Protein 5MLZ (pdb70)

GO terms:
  GO:0004582 dolichyl-phosphate beta-D-mannosyltransferase activity (F, IDA)
  GO:0180047 dolichol phosphate mannose biosynthetic process (P, IDA)
  GO:0046872 metal ion binding (F, IDA)
  GO:0005886 plasma membrane (C, IC)
  GO:0000287 magnesium ion binding (F, IDA)
  GO:0030145 manganese ion binding (F, IDA)

Solvent-accessible surface area: 18334 Å² total; per-residue (Å²): 140,16,101,79,59,1,0,0,0,0,18,6,80,50,10,121,95,1,0,99,53,0,0,54,73,0,39,100,25,0,126,73,65,66,19,17,0,0,1,1,0,10,59,6,108,22,89,0,74,79,41,0,82,96,23,50,107,141,15,61,20,86,28,13,139,10,86,190,71,118,32,49,1,18,2,2,47,63,0,16,154,33,14,74,3,38,2,6,0,5,0,42,2,8,12,33,4,20,0,75,20,0,46,120,0,9,94,15,0,103,102,46,4,34,0,0,0,1,0,29,26,44,195,56,18,121,32,78,133,43,86,147,171,81,85,100,113,19,92,23,24,5,104,62,0,63,70,19,0,21,103,0,96,86,24,79,0,0,18,6,28,0,0,0,0,56,72,96,1,7,82,83,28,145,10,38,67,83,13,34,39,6,0,0,1,0,0,5,32,12,127,58,116,107,34,44,33,20,53,11,47,20,14,122,49,53,98,63,144,62,74,64,142,78,137,34,92,134,29,9,90,124,2,6,116,53,0,27,126,145,54,24,6,35,69,33,56,81,52,6,44,90,4,4,112,37,2,81,126,40,42,99,38,69,44,161,68,31,56,84,120,69,60,79,135,135,98,0,58,113,57,0,65,60,57,10,20,67,28,23,12,100,112,2,4,71,98,3,0,99,92,18,100,161,74,63,108,138,41,14,39,101,81,8,35,92,0,20,107,32,0,61,85,38,42,130,93,28,53,115,93,32,51,170,129,66,66,100,122,104,95,0,65,107,48,0,64,85,82,7,45,36,43,32,16,55,38,2,17,37,70,5,2,43,96

Sequence (355 aa):
FQSMKVSVIIPTYNERENLEELFSRIDNALQGLNYEIVVVDDDSPDRTWEKAQELSSKYPVKVIRRTKEKGLSSAVIRGFKEASGDVFVVMDADLQHPPEVIPKLIEAIKNGSDIAIGSRYVKGGKVENWPFYRKLISKGAIMVGRIALPKIRDIKDPVSGFFALRKEVVEGVELNPIGFKILMEILIKGKYSKVVEVPFTFGIRARGESKLKGKTIFEYLRHIYRLMKWEGEIDRIVKFSIVGLSGILVNEGFLWLFVNLGIPKEIAVIPAVELSILNNFFWNDIWTFKDIRRGSIFSRLLKFHIAALSGAVVNFIVYWILLFLGIHYLIANLVGIVLSFFGVRYVINRHVTWAT

Nearest PDB structures (foldseek):
  5mm0-assembly1_A  TM=1.001E+00  e=5.148E-64  Pyrococcus furiosus DSM 3638
  5mm1-assembly1_A  TM=9.897E-01  e=4.450E-58  Pyrococcus furiosus DSM 3638
  5ekp-assembly1_A  TM=5.495E-01  e=1.893E-12  Synechocystis sp. PCC 6803 substr. Kazusa
  3bcv-assembly1_B  TM=7.004E-01  e=2.365E-08  Bacteroides fragilis NCTC 9343
  6p61-assembly2_B  TM=6.249E-01  e=1.731E-06  Leptospira borgpetersenii serovar Hardjo-bovis str. JB197

InterPro domains:
  IPR001173 Glycosyltransferase 2-like [PF00535] (4-168)
  IPR007267 GtrA/DPMS, transmembrane domain [PF04138] (236-350)
  IPR029044 Nucleotide-diphospho-sugar transferases [G3DSA:3.90.550.10] (1-241)
  IPR029044 Nucleotide-diphospho-sugar transferases [SSF53448] (1-227)
  IPR039528 DPM1-like [PTHR43398] (2-225)
  IPR039528 DPM1-like [cd06442] (5-224)

Radius of gyration: 25.69 Å; Cα contacts (8 Å, |Δi|>4): 573; chains: 1; bounding box: 75×65×37 Å

Structure (mmCIF, N/CA/C/O backbone):
data_5MLZ
#
_entry.id   5MLZ
#
_cell.length_a   90.870
_cell.length_b   146.210
_cell.length_c   95.350
_cell.angle_alpha   90.00
_cell.angle_beta   90.00
_cell.angle_gamma   90.00
#
_symmetry.space_group_name_H-M   'C 2 2 21'
#
loop_
_entity.id
_entity.type
_entity.pdbx_description
1 polymer 'Dolichol monophosphate mannose synthase'
2 non-polymer "GUANOSINE-5'-DIPHOSPHATE"
3 non-polymer 'MAGNESIUM ION'
4 non-polymer 'CHLORIDE ION'
5 non-polymer 'LAURYL DIMETHYLAMINE-N-OXIDE'
6 water water
#
loop_
_atom_site.group_PDB
_atom_site.id
_atom_site.type_symbol
_atom_site.label_atom_id
_atom_site.label_alt_id
_atom_site.label_comp_id
_atom_site.label_asym_id
_atom_site.label_entity_id
_atom_site.label_seq_id
_atom_site.pdbx_PDB_ins_code
_atom_site.Cartn_x
_atom_site.Cartn_y
_atom_site.Cartn_z
_atom_site.occupancy
_atom_site.B_iso_or_equiv
_atom_site.auth_seq_id
_atom_site.auth_comp_id
_atom_site.auth_asym_id
_atom_site.auth_atom_id
_atom_site.pdbx_PDB_model_num
ATOM 1 N N . PHE A 1 20 ? 11.037 49.526 9.568 1.00 88.52 -2 PHE A N 1
ATOM 2 C CA . PHE A 1 20 ? 11.942 49.539 8.423 1.00 85.86 -2 PHE A CA 1
ATOM 3 C C . PHE A 1 20 ? 11.299 49.001 7.153 1.00 82.29 -2 PHE A C 1
ATOM 4 O O . PHE A 1 20 ? 11.659 49.418 6.050 1.00 81.41 -2 PHE A O 1
ATOM 12 N N . GLN A 1 21 ? 10.347 48.084 7.292 1.00 73.35 -1 GLN A N 1
ATOM 13 C CA . GLN A 1 21 ? 9.704 47.529 6.107 1.00 75.57 -1 GLN A CA 1
ATOM 14 C C . GLN A 1 21 ? 8.724 48.528 5.496 1.00 81.05 -1 GLN A C 1
ATOM 15 O O . GLN A 1 21 ? 7.590 48.193 5.141 1.00 68.33 -1 GLN A O 1
ATOM 21 N N . SER A 1 22 ? 9.194 49.770 5.419 1.00 83.59 0 SER A N 1
ATOM 22 C CA . SER A 1 22 ? 8.739 50.761 4.463 1.00 74.77 0 SER A CA 1
ATOM 23 C C . SER A 1 22 ? 9.120 50.267 3.076 1.00 77.61 0 SER A C 1
ATOM 24 O O . SER A 1 22 ? 8.522 50.656 2.071 1.00 67.22 0 SER A O 1
ATOM 27 N N . MET A 1 23 ? 10.146 49.421 3.041 1.00 74.55 1 MET A N 1
ATOM 28 C CA . MET A 1 23 ? 10.431 48.604 1.875 1.00 70.98 1 MET A CA 1
ATOM 29 C C . MET A 1 23 ? 9.284 47.621 1.698 1.00 60.85 1 MET A C 1
ATOM 30 O O . MET A 1 23 ? 8.713 47.137 2.675 1.00 60.42 1 MET A O 1
ATOM 35 N N . LYS A 1 24 ? 8.947 47.327 0.451 1.00 52.71 2 LYS A N 1
ATOM 36 C CA . LYS A 1 24 ? 7.748 46.557 0.164 1.00 52.92 2 LYS A CA 1
ATOM 37 C C . LYS A 1 24 ? 8.023 45.055 0.135 1.00 53.78 2 LYS A C 1
ATOM 38 O O . LYS A 1 24 ? 9.040 44.606 -0.396 1.00 51.71 2 LYS A O 1
ATOM 44 N N . VAL A 1 25 ? 7.112 44.291 0.726 1.00 47.99 3 VAL A N 1
ATOM 45 C CA . VAL A 1 25 ? 7.190 42.834 0.714 1.00 41.05 3 VAL A CA 1
ATOM 46 C C . VAL A 1 25 ? 6.073 42.250 -0.139 1.00 50.38 3 VAL A C 1
ATOM 47 O O . VAL A 1 25 ? 4.900 42.559 0.068 1.00 50.92 3 VAL A O 1
ATOM 51 N N . SER A 1 26 ? 6.434 41.411 -1.102 1.00 43.97 4 SER A N 1
ATOM 52 C CA . SER A 1 26 ? 5.432 40.742 -1.923 1.00 46.32 4 SER A CA 1
ATOM 53 C C . SER A 1 26 ? 5.318 39.273 -1.544 1.00 50.70 4 SER A C 1
ATOM 54 O O . SER A 1 26 ? 6.278 38.514 -1.678 1.00 45.22 4 SER A O 1
ATOM 57 N N . VAL A 1 27 ? 4.144 38.876 -1.064 1.00 43.89 5 VAL A N 1
ATOM 58 C CA . VAL A 1 27 ? 3.904 37.479 -0.729 1.00 47.06 5 VAL A CA 1
ATOM 59 C C . VAL A 1 27 ? 3.266 36.774 -1.915 1.00 53.14 5 VAL A C 1
ATOM 60 O O . VAL A 1 27 ? 2.091 36.978 -2.220 1.00 52.13 5 VAL A O 1
ATOM 64 N N . ILE A 1 28 ? 4.059 35.948 -2.585 1.00 43.85 6 ILE A N 1
ATOM 65 C CA . ILE A 1 28 ? 3.637 35.297 -3.815 1.00 45.82 6 ILE A CA 1
ATOM 66 C C . ILE A 1 28 ? 3.064 33.913 -3.538 1.00 55.90 6 ILE A C 1
ATOM 67 O O . ILE A 1 28 ? 3.749 33.034 -3.011 1.00 48.61 6 ILE A O 1
ATOM 72 N N . ILE A 1 29 ? 1.797 33.733 -3.893 1.00 48.86 7 ILE A N 1
ATOM 73 C CA . ILE A 1 29 ? 1.082 32.503 -3.586 1.00 58.24 7 ILE A CA 1
ATOM 74 C C . ILE A 1 29 ? 0.479 31.867 -4.833 1.00 59.39 7 ILE A C 1
ATOM 75 O O . ILE A 1 29 ? -0.444 32.418 -5.433 1.00 63.13 7 ILE A O 1
ATOM 80 N N . PRO A 1 30 ? 1.002 30.698 -5.226 1.00 60.59 8 PRO A N 1
ATOM 81 C CA . PRO A 1 30 ? 0.459 29.940 -6.355 1.00 59.40 8 PRO A CA 1
ATOM 82 C C . PRO A 1 30 ? -0.725 29.087 -5.920 1.00 66.61 8 PRO A C 1
ATOM 83 O O . PRO A 1 30 ? -0.648 28.387 -4.910 1.00 66.61 8 PRO A O 1
ATOM 87 N N . THR A 1 31 ? -1.818 29.157 -6.673 1.00 69.50 9 THR A N 1
ATOM 88 C CA . THR A 1 31 ? -3.046 28.489 -6.272 1.00 69.77 9 THR A CA 1
ATOM 89 C C . THR A 1 31 ? -3.670 27.659 -7.384 1.00 71.54 9 THR A C 1
ATOM 90 O O . THR A 1 31 ? -3.803 28.111 -8.521 1.00 74.31 9 THR A O 1
ATOM 94 N N . TYR A 1 32 ? -4.028 26.429 -7.044 1.00 75.99 10 TYR A N 1
ATOM 95 C CA . TYR A 1 32 ? -4.939 25.643 -7.859 1.00 84.07 10 TYR A CA 1
ATOM 96 C C . TYR A 1 32 ? -5.925 25.001 -6.919 1.00 81.89 10 TYR A C 1
ATOM 97 O O . TYR A 1 32 ? -5.549 24.235 -6.038 1.00 79.98 10 TYR A O 1
ATOM 106 N N . ASN A 1 33 ? -7.191 25.327 -7.122 1.00 88.68 11 ASN A N 1
ATOM 107 C CA . ASN A 1 33 ? -8.256 24.919 -6.226 1.00 89.66 11 ASN A CA 1
ATOM 108 C C . ASN A 1 33 ? -7.915 25.162 -4.754 1.00 85.58 11 ASN A C 1
ATOM 109 O O . ASN A 1 33 ? -7.990 24.256 -3.927 1.00 85.48 11 ASN A O 1
ATOM 114 N N . GLU A 1 34 ? -7.542 26.398 -4.438 1.00 85.16 12 GLU A N 1
ATOM 115 C CA . GLU A 1 34 ? -7.315 26.795 -3.052 1.00 85.29 12 GLU A CA 1
ATOM 116 C C . GLU A 1 34 ? -8.362 27.825 -2.619 1.00 86.74 12 GLU A C 1
ATOM 117 O O . GLU A 1 34 ? -8.249 29.015 -2.896 1.00 88.26 12 GLU A O 1
ATOM 123 N N . ARG A 1 35 ? -9.385 27.329 -1.925 1.00 90.26 13 ARG A N 1
ATOM 124 C CA . ARG A 1 35 ? -10.648 28.049 -1.738 1.00 91.71 13 ARG A CA 1
ATOM 125 C C . ARG A 1 35 ? -10.888 28.553 -0.311 1.00 88.32 13 ARG A C 1
ATOM 126 O O . ARG A 1 35 ? -10.969 29.751 -0.009 1.00 86.07 13 ARG A O 1
ATOM 134 N N . GLU A 1 36 ? -11.133 27.564 0.540 1.00 86.59 14 GLU A N 1
ATOM 135 C CA . GLU A 1 36 ? -11.565 27.757 1.905 1.00 87.45 14 GLU A CA 1
ATOM 136 C C . GLU A 1 36 ? -10.407 28.329 2.685 1.00 85.90 14 GLU A C 1
ATOM 137 O O . GLU A 1 36 ? -10.597 28.989 3.701 1.00 89.30 14 GLU A O 1
ATOM 143 N N . ASN A 1 37 ? -9.200 28.062 2.195 1.00 83.11 15 ASN A N 1
ATOM 144 C CA . ASN A 1 37 ? -7.981 28.427 2.899 1.00 81.64 15 ASN A CA 1
ATOM 145 C C . ASN A 1 37 ? -7.695 29.923 2.867 1.00 76.81 15 ASN A C 1
ATOM 146 O O . ASN A 1 37 ? -7.096 30.457 3.799 1.00 72.04 15 ASN A O 1
ATOM 151 N N . LEU A 1 38 ? -8.133 30.589 1.801 1.00 68.68 16 LEU A N 1
ATOM 152 C CA . LEU A 1 38 ? -7.850 32.010 1.597 1.00 76.43 16 LEU A CA 1
ATOM 153 C C . LEU A 1 38 ? -8.195 32.889 2.792 1.00 72.12 16 LEU A C 1
ATOM 154 O O . LEU A 1 38 ? -7.412 33.760 3.172 1.00 74.95 16 LEU A O 1
ATOM 159 N N . GLU A 1 39 ? -9.367 32.665 3.376 1.00 74.87 17 GLU A N 1
ATOM 160 C CA . GLU A 1 39 ? -9.824 33.490 4.486 1.00 75.79 17 GLU A CA 1
ATOM 161 C C . GLU A 1 39 ? -8.884 33.355 5.680 1.00 72.08 17 GLU A C 1
ATOM 162 O O . GLU A 1 39 ? -8.471 34.356 6.265 1.00 71.00 17 GLU A O 1
ATOM 168 N N . GLU A 1 40 ? -8.535 32.121 6.016 1.00 74.00 18 GLU A N 1
ATOM 169 C CA . GLU A 1 40 ? -7.560 31.862 7.062 1.00 74.71 18 GLU A CA 1
ATOM 170 C C . GLU A 1 40 ? -6.192 32.364 6.686 1.00 68.43 18 GLU A C 1
ATOM 171 O O . GLU A 1 40 ? -5.489 32.951 7.474 1.00 66.99 18 GLU A O 1
ATOM 177 N N . LEU A 1 41 ? -5.829 32.118 5.452 1.00 71.28 19 LEU A N 1
ATOM 178 C CA . LEU A 1 41 ? -4.515 32.494 4.935 1.00 67.25 19 LEU A CA 1
ATOM 179 C C . LEU A 1 41 ? -4.278 33.996 5.062 1.00 65.93 19 LEU A C 1
ATOM 180 O O . LEU A 1 41 ? -3.359 34.428 5.759 1.00 61.62 19 LEU A O 1
ATOM 185 N N . PHE A 1 42 ? -5.121 34.783 4.400 1.00 62.90 20 PHE A N 1
ATOM 186 C CA . PHE A 1 42 ? -4.964 36.236 4.374 1.00 64.37 20 PHE A CA 1
ATOM 187 C C . PHE A 1 42 ? -5.026 36.831 5.777 1.00 58.44 20 PHE A C 1
ATOM 188 O O . PHE A 1 42 ? -4.268 37.744 6.106 1.00 59.31 20 PHE A O 1
ATOM 196 N N . SER A 1 43 ? -5.933 36.306 6.595 1.00 66.97 21 SER A N 1
ATOM 197 C CA . SER A 1 43 ? -6.094 36.763 7.971 1.00 64.58 21 SER A CA 1
ATOM 198 C C . SER A 1 43 ? -4.796 36.642 8.760 1.00 63.35 21 SER A C 1
ATOM 199 O O . SER A 1 43 ? -4.343 37.602 9.383 1.00 63.70 21 SER A O 1
ATOM 202 N N . ARG A 1 44 ? -4.198 35.456 8.723 1.00 63.23 22 ARG A N 1
ATOM 203 C CA . ARG A 1 44 ? -2.978 35.190 9.472 1.00 64.31 22 ARG A CA 1
ATOM 204 C C . ARG A 1 44 ? -1.788 35.959 8.901 1.00 56.55 22 ARG A C 1
ATOM 205 O O . ARG A 1 44 ? -0.925 36.421 9.647 1.00 56.99 22 ARG A O 1
ATOM 213 N N . ILE A 1 45 ? -1.755 36.099 7.580 1.00 53.27 23 ILE A N 1
ATOM 214 C CA . ILE A 1 45 ? -0.709 36.869 6.917 1.00 55.77 23 ILE A CA 1
ATOM 215 C C . ILE A 1 45 ? -0.740 38.330 7.353 1.00 60.02 23 ILE A C 1
ATOM 216 O O . ILE A 1 45 ? 0.283 38.889 7.758 1.00 57.60 23 ILE A O 1
ATOM 221 N N . ASP A 1 46 ? -1.921 38.939 7.275 1.00 58.66 24 ASP A N 1
ATOM 222 C CA . ASP A 1 46 ? -2.092 40.345 7.626 1.00 57.37 24 ASP A CA 1
ATOM 223 C C . ASP A 1 46 ? -1.655 40.622 9.060 1.00 54.31 24 ASP A C 1
ATOM 224 O O . ASP A 1 46 ? -0.959 41.599 9.328 1.00 63.45 24 ASP A O 1
ATOM 229 N N . ASN A 1 47 ? -2.061 39.745 9.973 1.00 59.61 25 ASN A N 1
ATOM 230 C CA . ASN A 1 47 ? -1.730 39.881 11.387 1.00 60.02 25 ASN A CA 1
ATOM 231 C C . ASN A 1 47 ? -0.227 39.724 11.615 1.00 66.51 25 ASN A C 1
ATOM 232 O O . ASN A 1 47 ? 0.369 40.455 12.409 1.00 63.19 25 ASN A O 1
ATOM 237 N N . ALA A 1 48 ? 0.383 38.777 10.908 1.00 63.66 26 ALA A N 1
ATOM 238 C CA . ALA A 1 48 ? 1.825 38.577 10.991 1.00 60.05 26 ALA A CA 1
ATOM 239 C C . ALA A 1 48 ? 2.573 39.803 10.469 1.00 60.61 26 ALA A C 1
ATOM 240 O O . ALA A 1 48 ? 3.539 40.261 11.080 1.00 60.47 26 ALA A O 1
ATOM 242 N N . LEU A 1 49 ? 2.109 40.337 9.344 1.00 58.52 27 LEU A N 1
ATOM 243 C CA . LEU A 1 49 ? 2.750 41.484 8.706 1.00 54.91 27 LEU A CA 1
ATOM 244 C C . LEU A 1 49 ? 2.043 42.798 9.038 1.00 62.14 27 LEU A C 1
ATOM 245 O O . LEU A 1 49 ? 2.042 43.734 8.235 1.00 55.79 27 LEU A O 1
ATOM 250 N N . GLN A 1 50 ? 1.462 42.858 10.233 1.00 59.22 28 GLN A N 1
ATOM 251 C CA . GLN A 1 50 ? 0.656 43.998 10.674 1.00 65.63 28 GLN A CA 1
ATOM 252 C C . GLN A 1 50 ? 1.335 45.357 10.516 1.00 64.14 28 GLN A C 1
ATOM 253 O O . GLN A 1 50 ? 2.380 45.616 11.112 1.00 68.40 28 GLN A O 1
ATOM 259 N N . GLY A 1 51 ? 0.727 46.221 9.709 1.00 67.37 29 GLY A N 1
ATOM 260 C CA . GLY A 1 51 ? 1.187 47.590 9.566 1.00 62.68 29 GLY A CA 1
ATOM 261 C C . GLY A 1 51 ? 2.369 47.761 8.631 1.00 69.12 29 GLY A C 1
ATOM 262 O O . GLY A 1 51 ? 2.774 48.885 8.329 1.00 59.75 29 GLY A O 1
ATOM 263 N N . LEU A 1 52 ? 2.928 46.646 8.174 1.00 60.09 30 LEU A N 1
ATOM 264 C CA . LEU A 1 52 ? 4.044 46.687 7.239 1.00 58.16 30 LEU A CA 1
ATOM 265 C C . LEU A 1 52 ? 3.548 46.934 5.822 1.00 54.87 30 LEU A C 1
ATOM 266 O O . LEU A 1 52 ? 2.388 46.666 5.505 1.00 52.31 30 LEU A O 1
ATOM 271 N N . ASN A 1 53 ? 4.429 47.452 4.975 1.00 52.83 31 ASN A N 1
ATOM 272 C CA . ASN A 1 53 ? 4.110 47.632 3.567 1.00 50.87 31 ASN A CA 1
ATOM 273 C C . ASN A 1 53 ? 4.223 46.306 2.826 1.00 56.10 31 ASN A C 1
ATOM 274 O O . ASN A 1 53 ? 5.314 45.905 2.422 1.00 52.47 31 ASN A O 1
ATOM 279 N N . TYR A 1 54 ? 3.097 45.621 2.658 1.00 49.71 32 TYR A N 1
ATOM 280 C CA . TYR A 1 54 ? 3.102 44.332 1.978 1.00 50.93 32 TYR A CA 1
ATOM 281 C C . TYR A 1 54 ? 1.967 44.201 0.971 1.00 55.91 32 TYR A C 1
ATOM 282 O O . TYR A 1 54 ? 0.950 44.893 1.059 1.00 48.81 32 TYR A O 1
ATOM 291 N N . GLU A 1 55 ? 2.159 43.301 0.014 1.00 47.65 33 GLU A N 1
ATOM 292 C CA . GLU A 1 55 ? 1.111 42.916 -0.920 1.00 53.09 33 GLU A CA 1
ATOM 293 C C . GLU A 1 55 ? 1.036 41.397 -0.992 1.00 56.91 33 GLU A C 1
ATOM 294 O O . GLU A 1 55 ? 2.025 40.709 -0.731 1.00 50.86 33 GLU A O 1
ATOM 300 N N . ILE A 1 56 ? -0.139 40.875 -1.329 1.00 51.44 34 ILE A N 1
ATOM 301 C CA . ILE A 1 56 ? -0.282 39.458 -1.639 1.00 54.16 34 ILE A CA 1
ATOM 302 C C . ILE A 1 56 ? -0.501 39.302 -3.136 1.00 57.64 34 ILE A C 1
ATOM 303 O O . ILE A 1 56 ? -1.346 39.979 -3.719 1.00 60.38 34 ILE A O 1
ATOM 308 N N . VAL A 1 57 ? 0.271 38.421 -3.761 1.00 53.30 35 VAL A N 1
ATOM 309 C CA . VAL A 1 57 ? 0.160 38.210 -5.197 1.00 53.58 35 VAL A CA 1
ATOM 310 C C . VAL A 1 57 ? -0.263 36.777 -5.500 1.00 59.95 35 VAL A C 1
ATOM 311 O O . VAL A 1 57 ? 0.546 35.850 -5.435 1.00 57.34 35 VAL A O 1
ATOM 315 N N . VAL A 1 58 ? -1.540 36.605 -5.824 1.00 62.65 36 VAL A N 1
ATOM 316 C CA . VAL A 1 58 ? -2.093 35.287 -6.112 1.00 60.06 36 VAL A CA 1
ATOM 317 C C . VAL A 1 58 ? -1.972 34.951 -7.593 1.00 64.09 36 VAL A C 1
ATOM 318 O O . VAL A 1 58 ? -2.401 35.722 -8.450 1.00 61.52 36 VAL A O 1
ATOM 322 N N . VAL A 1 59 ? -1.378 33.800 -7.893 1.00 61.15 37 VAL A N 1
ATOM 323 C CA . VAL A 1 59 ? -1.264 33.348 -9.274 1.00 66.48 37 VAL A CA 1
ATOM 324 C C . VAL A 1 59 ? -2.028 32.043 -9.466 1.00 74.24 37 VAL A C 1
ATOM 325 O O . VAL A 1 59 ? -1.592 30.979 -9.021 1.00 72.55 37 VAL A O 1
ATOM 329 N N . ASP A 1 60 ? -3.174 32.141 -10.131 1.00 76.23 38 ASP A N 1
ATOM 330 C CA . ASP A 1 60 ? -4.063 31.005 -10.331 1.00 82.85 38 ASP A CA 1
ATOM 331 C C . ASP A 1 60 ? -4.144 30.666 -11.816 1.00 84.90 38 ASP A C 1
ATOM 332 O O . ASP A 1 60 ? -4.232 31.556 -12.660 1.00 85.81 38 ASP A O 1
ATOM 337 N N . ASP A 1 61 ? -4.120 29.375 -12.132 1.00 85.81 39 ASP A N 1
ATOM 338 C CA . ASP A 1 61 ? -4.123 28.943 -13.524 1.00 92.03 39 ASP A CA 1
ATOM 339 C C . ASP A 1 61 ? -5.521 28.586 -14.005 1.00 90.93 39 ASP A C 1
ATOM 340 O O . ASP A 1 61 ? -5.760 27.455 -14.435 1.00 91.76 39 ASP A O 1
ATOM 345 N N . ASP A 1 62 ? -6.430 29.556 -13.942 1.00 93.26 40 ASP A N 1
ATOM 346 C CA . ASP A 1 62 ? -7.822 29.360 -14.340 1.00 96.27 40 ASP A CA 1
ATOM 347 C C . ASP A 1 62 ? -8.409 28.154 -13.622 1.00 92.01 40 ASP A C 1
ATOM 348 O O . ASP A 1 62 ? -8.778 27.162 -14.248 1.00 92.30 40 ASP A O 1
ATOM 353 N N . SER A 1 63 ? -8.477 28.245 -12.303 1.00 90.90 41 SER A N 1
ATOM 354 C CA . SER A 1 63 ? -9.007 27.166 -11.491 1.00 93.10 41 SER A CA 1
ATOM 355 C C . SER A 1 63 ? -10.453 26.835 -11.877 1.00 96.24 41 SER A C 1
ATOM 356 O O . SER A 1 63 ? -11.245 27.738 -12.126 1.00 99.03 41 SER A O 1
ATOM 359 N N . PRO A 1 64 ? -10.804 25.534 -11.926 1.00 98.02 42 PRO A N 1
ATOM 360 C CA . PRO A 1 64 ? -12.193 25.057 -12.067 1.00 97.97 42 PRO A CA 1
ATOM 361 C C . PRO A 1 64 ? -12.991 25.530 -10.852 1.00 98.66 42 PRO A C 1
ATOM 362 O O . PRO A 1 64 ? -14.232 25.566 -10.775 1.00 105.64 42 PRO A O 1
ATOM 366 N N . ASP A 1 65 ? -12.168 25.885 -9.885 1.00 99.95 43 ASP A N 1
ATOM 367 C CA . ASP A 1 65 ? -12.439 26.527 -8.629 1.00 100.67 43 ASP A CA 1
ATOM 368 C C . ASP A 1 65 ? -12.837 27.996 -8.747 1.00 100.65 43 ASP A C 1
ATOM 369 O O . ASP A 1 65 ? -12.278 28.676 -9.599 1.00 99.51 43 ASP A O 1
ATOM 374 N N . ARG A 1 66 ? -13.637 28.451 -7.819 1.00 99.66 44 ARG A N 1
ATOM 375 C CA . ARG A 1 66 ? -14.062 29.798 -7.866 1.00 103.41 44 ARG A CA 1
ATOM 376 C C . ARG A 1 66 ? -12.851 30.695 -7.787 1.00 101.92 44 ARG A C 1
ATOM 377 O O . ARG A 1 66 ? -12.683 31.555 -8.634 1.00 103.05 44 ARG A O 1
ATOM 385 N N . THR A 1 67 ? -11.935 30.432 -6.865 1.00 101.30 45 THR A N 1
ATOM 386 C CA . THR A 1 67 ? -10.886 31.417 -6.622 1.00 103.69 45 THR A CA 1
ATOM 387 C C . THR A 1 67 ? -9.816 31.281 -7.677 1.00 101.39 45 THR A C 1
ATOM 388 O O . THR A 1 67 ? -9.224 30.226 -7.863 1.00 102.33 45 THR A O 1
ATOM 392 N N . TRP A 1 68 ? -9.721 32.311 -8.490 1.00 94.29 46 TRP A N 1
ATOM 393 C CA . TRP A 1 68 ? -9.612 33.705 -8.212 1.00 97.03 46 TRP A CA 1
ATOM 394 C C . TRP A 1 68 ? -10.661 34.385 -7.350 1.00 99.26 46 TRP A C 1
ATOM 395 O O . TRP A 1 68 ? -10.322 35.242 -6.535 1.00 92.37 46 TRP A O 1
ATOM 406 N N . GLU A 1 69 ? -11.923 34.025 -7.521 1.00 95.38 47 GLU A N 1
ATOM 407 C CA . GLU A 1 69 ? -12.987 34.928 -7.210 1.00 94.05 47 GLU A CA 1
ATOM 408 C C . GLU A 1 69 ? -12.907 35.280 -5.768 1.00 92.17 47 GLU A C 1
ATOM 409 O O . GLU A 1 69 ? -12.934 36.434 -5.414 1.00 100.81 47 GLU A O 1
ATOM 415 N N . LYS A 1 70 ? -12.709 34.290 -4.932 1.00 93.50 48 LYS A N 1
ATOM 416 C CA . LYS A 1 70 ? -12.735 34.524 -3.514 1.00 90.51 48 LYS A CA 1
ATOM 417 C C . LYS A 1 70 ? -11.616 35.504 -3.222 1.00 88.50 48 LYS A C 1
ATOM 418 O O . LYS A 1 70 ? -11.688 36.295 -2.286 1.00 85.59 48 LYS A O 1
ATOM 424 N N . ALA A 1 71 ? -10.556 35.429 -4.005 1.00 85.88 49 ALA A N 1
ATOM 425 C CA . ALA A 1 71 ? -9.432 36.308 -3.774 1.00 83.52 49 ALA A CA 1
ATOM 426 C C . ALA A 1 71 ? -9.795 37.758 -3.949 1.00 79.50 49 ALA A C 1
ATOM 427 O O . ALA A 1 71 ? -9.505 38.577 -3.109 1.00 83.53 49 ALA A O 1
ATOM 429 N N . GLN A 1 72 ? -10.491 38.067 -5.022 1.00 83.04 50 GLN A N 1
ATOM 430 C CA . GLN A 1 72 ? -10.802 39.448 -5.317 1.00 88.59 50 GLN A CA 1
ATOM 431 C C . GLN A 1 72 ? -11.646 39.980 -4.193 1.00 81.77 50 GLN A C 1
ATOM 432 O O . GLN A 1 72 ? -11.495 41.096 -3.763 1.00 85.60 50 GLN A O 1
ATOM 438 N N . GLU A 1 73 ? -12.521 39.141 -3.701 1.00 80.86 51 GLU A N 1
ATOM 439 C CA . GLU A 1 73 ? -13.530 39.550 -2.750 1.00 83.00 51 GLU A CA 1
ATOM 440 C C . GLU A 1 73 ? -12.827 40.010 -1.487 1.00 83.80 51 GLU A C 1
ATOM 441 O O . GLU A 1 73 ? -13.209 41.010 -0.884 1.00 84.59 51 GLU A O 1
ATOM 447 N N . LEU A 1 74 ? -11.779 39.285 -1.107 1.00 81.10 52 LEU A N 1
ATOM 448 C CA . LEU A 1 74 ? -10.978 39.650 0.056 1.00 79.42 52 LEU A CA 1
ATOM 449 C C . LEU A 1 74 ? -10.039 40.808 -0.271 1.00 75.46 52 LEU A C 1
ATOM 450 O O . LEU A 1 74 ? -9.415 41.385 0.621 1.00 73.00 52 LEU A O 1
ATOM 455 N N . SER A 1 75 ? -9.950 41.148 -1.555 1.00 74.57 53 SER A N 1
ATOM 456 C CA . SER A 1 75 ? -9.223 42.338 -1.987 1.00 74.13 53 SER A CA 1
ATOM 457 C C . SER A 1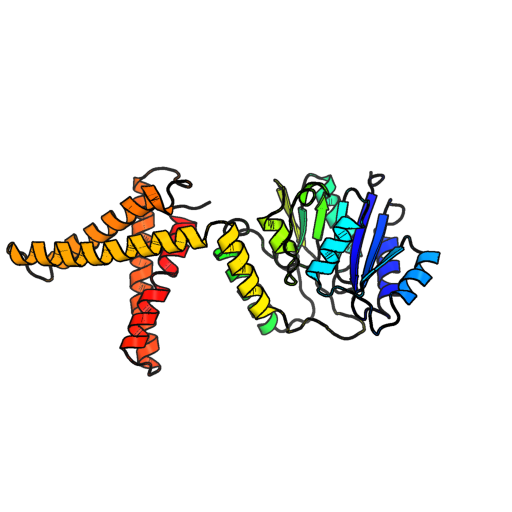 75 ? -9.871 43.590 -1.407 1.00 78.91 53 SER A C 1
ATOM 458 O O . SER A 1 75 ? -9.245 44.647 -1.322 1.00 75.97 53 SER A O 1
ATOM 461 N N . SER A 1 76 ? -11.133 43.458 -1.013 1.00 75.33 54 SER A N 1
ATOM 462 C CA . SER A 1 76 ? -11.844 44.522 -0.320 1.00 80.03 54 SER A CA 1
ATOM 463 C C . SER A 1 76 ? -11.226 44.798 1.047 1.00 78.18 54 SER A C 1
ATOM 464 O O . SER A 1 76 ? -11.241 45.931 1.525 1.00 77.05 54 SER A O 1
ATOM 467 N N . LYS A 1 77 ? -10.680 43.759 1.672 1.00 76.38 55 LYS A N 1
ATOM 468 C CA . LYS A 1 77 ? -10.106 43.888 3.008 1.00 77.72 55 LYS A CA 1
ATOM 469 C C . LYS A 1 77 ? -8.584 43.720 3.003 1.00 75.47 55 LYS A C 1
ATOM 470 O O . LYS A 1 77 ? -7.891 44.228 3.885 1.00 73.09 55 LYS A O 1
ATOM 476 N N . TYR A 1 78 ? -8.063 43.019 2.001 1.00 75.11 56 TYR A N 1
ATOM 477 C CA . TYR A 1 78 ? -6.633 42.734 1.945 1.00 67.58 56 TYR A CA 1
ATOM 478 C C . TYR A 1 78 ? -5.997 43.242 0.653 1.00 69.27 56 TYR A C 1
ATOM 479 O O . TYR A 1 78 ? -6.631 43.229 -0.400 1.00 66.00 56 TYR A O 1
ATOM 488 N N . PRO A 1 79 ? -4.734 43.696 0.732 1.00 63.69 57 PRO A N 1
ATOM 489 C CA . PRO A 1 79 ? -4.025 44.160 -0.465 1.00 63.85 57 PRO A CA 1
ATOM 490 C C . PRO A 1 79 ? -3.654 42.998 -1.380 1.00 67.73 57 PRO A C 1
ATOM 491 O O . PRO A 1 79 ? -2.517 42.526 -1.358 1.00 63.68 57 PRO A O 1
ATOM 495 N N . VAL A 1 80 ? -4.614 42.552 -2.183 1.00 64.43 58 VAL A N 1
ATOM 496 C CA . VAL A 1 80 ? -4.435 41.365 -3.007 1.00 64.17 58 VAL A CA 1
ATOM 497 C C . VAL A 1 80 ? -4.417 41.690 -4.495 1.00 67.28 58 VAL A C 1
ATOM 498 O O . VAL A 1 80 ? -5.325 42.343 -5.008 1.00 69.36 58 VAL A O 1
ATOM 502 N N . LYS A 1 81 ? -3.371 41.241 -5.180 1.00 60.43 59 LYS A N 1
ATOM 503 C CA . LYS A 1 81 ? -3.332 41.308 -6.633 1.00 62.90 59 LYS A CA 1
ATOM 504 C C . LYS A 1 81 ? -3.539 39.909 -7.196 1.00 70.88 59 LYS A C 1
ATOM 505 O O . LYS A 1 81 ? -2.824 38.971 -6.837 1.00 67.73 59 LYS A O 1
ATOM 511 N N . VAL A 1 82 ? -4.527 39.771 -8.073 1.00 67.02 60 VAL A N 1
ATOM 512 C CA . VAL A 1 82 ? -4.893 38.465 -8.601 1.00 71.55 60 VAL A CA 1
ATOM 513 C C . VAL A 1 82 ? -4.490 38.312 -10.061 1.00 73.75 60 VAL A C 1
ATOM 514 O O . VAL A 1 82 ? -4.873 39.114 -10.912 1.00 70.51 60 VAL A O 1
ATOM 518 N N . ILE A 1 83 ? -3.704 37.280 -10.343 1.00 70.81 61 ILE A N 1
ATOM 519 C CA . ILE A 1 83 ? -3.335 36.960 -11.713 1.00 72.67 61 ILE A CA 1
ATOM 520 C C . ILE A 1 83 ? -3.929 35.619 -12.108 1.00 79.91 61 ILE A C 1
ATOM 521 O O . ILE A 1 83 ? -3.584 34.585 -11.533 1.00 75.50 61 ILE A O 1
ATOM 526 N N . ARG A 1 84 ? -4.833 35.637 -13.081 1.00 83.22 62 ARG A N 1
ATOM 527 C CA . ARG A 1 84 ? -5.348 34.391 -13.625 1.00 85.50 62 ARG A CA 1
ATOM 528 C C . ARG A 1 84 ? -4.749 34.150 -15.004 1.00 90.07 62 ARG A C 1
ATOM 529 O O . ARG A 1 84 ? -4.849 34.985 -15.907 1.00 87.80 62 ARG A O 1
ATOM 537 N N . ARG A 1 85 ? -3.970 32.846 -15.042 1.00 88.37 63 ARG A N 1
ATOM 538 C CA . ARG A 1 85 ? -3.519 32.573 -16.392 1.00 93.06 63 ARG A CA 1
ATOM 539 C C . ARG A 1 85 ? -4.187 31.304 -16.897 1.00 94.23 63 ARG A C 1
ATOM 540 O O . ARG A 1 85 ? -4.321 30.331 -16.160 1.00 94.38 63 ARG A O 1
ATOM 548 N N . THR A 1 86 ? -4.584 31.447 -18.254 1.00 95.60 64 THR A N 1
ATOM 549 C CA . THR A 1 86 ? -5.434 30.441 -18.875 1.00 99.49 64 THR A CA 1
ATOM 550 C C . THR A 1 86 ? -4.622 29.603 -19.845 1.00 100.63 64 THR A C 1
ATOM 551 O O . THR A 1 86 ? -5.053 28.542 -20.293 1.00 98.90 64 THR A O 1
ATOM 555 N N . LYS A 1 87 ? -3.508 30.187 -20.257 1.00 101.64 65 LYS A N 1
ATOM 556 C CA . LYS A 1 87 ? -2.637 29.613 -21.256 1.00 102.97 65 LYS A CA 1
ATOM 557 C C . LYS A 1 87 ? -1.532 28.746 -20.676 1.00 102.09 65 LYS A C 1
ATOM 558 O O . LYS A 1 87 ? -0.878 28.014 -21.396 1.00 100.68 65 LYS A O 1
ATOM 564 N N . GLU A 1 88 ? -1.317 28.841 -19.374 1.00 100.23 66 GLU A N 1
ATOM 565 C CA . GLU A 1 88 ? -0.150 28.236 -18.768 1.00 94.43 66 GLU A CA 1
ATOM 566 C C . GLU A 1 88 ? -0.527 27.499 -17.528 1.00 88.72 66 GLU A C 1
ATOM 567 O O . GLU A 1 88 ? -1.420 27.902 -16.841 1.00 91.45 66 GLU A O 1
ATOM 573 N N . LYS A 1 89 ? 0.174 26.419 -17.241 1.00 84.84 67 LYS A N 1
ATOM 574 C CA . LYS A 1 89 ? -0.006 25.701 -15.995 1.00 83.70 67 LYS A CA 1
ATOM 575 C C . LYS A 1 89 ? 1.333 25.276 -15.398 1.00 79.85 67 LYS A C 1
ATOM 576 O O . LYS A 1 89 ? 2.339 25.266 -16.084 1.00 83.51 67 LYS A O 1
ATOM 582 N N . GLY A 1 90 ? 1.353 24.967 -14.113 1.00 70.87 68 GLY A N 1
ATOM 583 C CA . GLY A 1 90 ? 2.595 24.546 -13.487 1.00 74.76 68 GLY A CA 1
ATOM 584 C C . GLY A 1 90 ? 2.965 25.405 -12.290 1.00 70.97 68 GLY A C 1
ATOM 585 O O . GLY A 1 90 ? 2.867 26.631 -12.341 1.00 65.64 68 GLY A O 1
ATOM 586 N N . LEU A 1 91 ? 3.402 24.756 -11.213 1.00 67.47 69 LEU A N 1
ATOM 587 C CA . LEU A 1 91 ? 3.718 25.440 -9.959 1.00 68.10 69 LEU A CA 1
ATOM 588 C C . LEU A 1 91 ? 4.869 26.436 -10.094 1.00 67.81 69 LEU A C 1
ATOM 589 O O . LEU A 1 91 ? 4.717 27.616 -9.773 1.00 61.97 69 LEU A O 1
ATOM 594 N N . SER A 1 92 ? 6.020 25.954 -10.553 1.00 65.77 70 SER A N 1
ATOM 595 C CA . SER A 1 92 ? 7.190 26.808 -10.722 1.00 63.63 70 SER A CA 1
ATOM 596 C C . SER A 1 92 ? 6.903 27.929 -11.710 1.00 65.64 70 SER A C 1
ATOM 597 O O . SER A 1 92 ? 7.341 29.060 -11.514 1.00 58.63 70 SER A O 1
ATOM 600 N N . SER A 1 93 ? 6.156 27.607 -12.762 1.00 65.55 71 SER A N 1
ATOM 601 C CA . SER A 1 93 ? 5.766 28.590 -13.768 1.00 68.88 71 SER A CA 1
ATOM 602 C C . SER A 1 93 ? 4.979 29.740 -13.145 1.00 60.80 71 SER A C 1
ATOM 603 O O . SER A 1 93 ? 5.150 30.900 -13.526 1.00 62.01 71 SER A O 1
ATOM 606 N N . ALA A 1 94 ? 4.121 29.408 -12.185 1.00 63.71 72 ALA A N 1
ATOM 607 C CA . ALA A 1 94 ? 3.305 30.403 -11.498 1.00 63.13 72 ALA A CA 1
ATOM 608 C C . ALA A 1 94 ? 4.167 31.334 -10.656 1.00 60.40 72 ALA A C 1
ATOM 609 O O . ALA A 1 94 ? 3.939 32.544 -10.618 1.00 58.54 72 ALA A O 1
ATOM 611 N N . VAL A 1 95 ? 5.158 30.760 -9.982 1.00 53.95 73 VAL A N 1
ATOM 612 C CA . VAL A 1 95 ? 6.063 31.537 -9.147 1.00 54.13 73 VAL A CA 1
ATOM 613 C C . VAL A 1 95 ? 6.893 32.496 -10.000 1.00 53.11 73 VAL A C 1
ATOM 614 O O . VAL A 1 95 ? 7.091 33.651 -9.620 1.00 57.11 73 VAL A O 1
ATOM 618 N N . ILE A 1 96 ? 7.362 32.019 -11.153 1.00 53.79 74 ILE A N 1
ATOM 619 C CA . ILE A 1 96 ? 8.047 32.877 -12.123 1.00 56.34 74 ILE A CA 1
ATOM 620 C C . ILE A 1 96 ? 7.169 34.067 -12.484 1.00 59.85 74 ILE A C 1
ATOM 621 O O . ILE A 1 96 ? 7.632 35.208 -12.540 1.00 56.11 74 ILE A O 1
ATOM 626 N N . ARG A 1 97 ? 5.896 33.776 -12.732 1.00 58.25 75 ARG A N 1
ATOM 627 C CA . ARG A 1 97 ? 4.905 34.796 -13.047 1.00 62.20 75 ARG A CA 1
ATOM 628 C C . ARG A 1 97 ? 4.740 35.761 -11.879 1.00 54.24 75 ARG A C 1
ATOM 629 O O . ARG A 1 97 ? 4.584 36.966 -12.074 1.00 61.11 75 ARG A O 1
ATOM 637 N N . GLY A 1 98 ? 4.777 35.217 -10.666 1.00 56.23 76 GLY A N 1
ATOM 638 C CA . GLY A 1 98 ? 4.689 36.016 -9.459 1.00 51.64 76 GLY A CA 1
ATOM 639 C C . GLY A 1 98 ? 5.824 37.014 -9.357 1.00 58.95 76 GLY A C 1
ATOM 640 O O . GLY A 1 98 ? 5.602 38.179 -9.026 1.00 59.12 76 GLY A O 1
ATOM 641 N N . PHE A 1 99 ? 7.041 36.558 -9.650 1.00 51.23 77 PHE A N 1
ATOM 642 C CA . PHE A 1 99 ? 8.214 37.430 -9.644 1.00 57.47 77 PHE A CA 1
ATOM 643 C C . PHE A 1 99 ? 8.033 38.595 -10.613 1.00 57.88 77 PHE A C 1
ATOM 644 O O . PHE A 1 99 ? 8.411 39.728 -10.318 1.00 53.64 77 PHE A O 1
ATOM 652 N N . LYS A 1 100 ? 7.458 38.298 -11.774 1.00 55.71 78 LYS A N 1
ATOM 653 C CA . LYS A 1 100 ? 7.212 39.307 -12.797 1.00 60.51 78 LYS A CA 1
ATOM 654 C C . LYS A 1 100 ? 6.188 40.336 -12.326 1.00 57.82 78 LYS A C 1
ATOM 655 O O . LYS A 1 100 ? 6.392 41.539 -12.471 1.00 61.35 78 LYS A O 1
ATOM 661 N N . GLU A 1 101 ? 5.097 39.846 -11.746 1.00 58.11 79 GLU A N 1
ATOM 662 C CA . GLU A 1 101 ? 3.962 40.684 -11.375 1.00 61.23 79 GLU A CA 1
ATOM 663 C C . GLU A 1 101 ? 4.153 41.419 -10.049 1.00 62.43 79 GLU A C 1
ATOM 664 O O . GLU A 1 101 ? 3.509 42.438 -9.804 1.00 61.86 79 GLU A O 1
ATOM 670 N N . ALA A 1 102 ? 5.030 40.899 -9.195 1.00 55.67 80 ALA A N 1
ATOM 671 C CA . ALA A 1 102 ? 5.268 41.506 -7.887 1.00 58.16 80 ALA A CA 1
ATOM 672 C C . ALA A 1 102 ? 6.018 42.827 -8.021 1.00 58.52 80 ALA A C 1
ATOM 673 O O . ALA A 1 102 ? 6.810 43.007 -8.945 1.00 65.37 80 ALA A O 1
ATOM 675 N N . SER A 1 103 ? 5.772 43.748 -7.093 1.00 52.94 81 SER A N 1
ATOM 676 C CA . SER A 1 103 ? 6.423 45.055 -7.132 1.00 52.82 81 SER A CA 1
ATOM 677 C C . SER A 1 103 ? 7.263 45.332 -5.885 1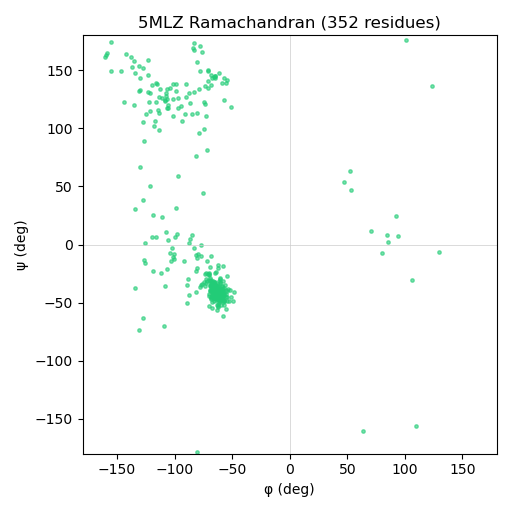.00 54.63 81 SER A C 1
ATOM 678 O O . SER A 1 103 ? 7.791 46.430 -5.719 1.00 52.15 81 SER A O 1
ATOM 681 N N . GLY A 1 104 ? 7.398 44.336 -5.015 1.00 50.99 82 GLY A N 1
ATOM 682 C CA . GLY A 1 104 ? 8.117 44.520 -3.766 1.00 51.89 82 GLY A CA 1
ATOM 683 C C . GLY A 1 104 ? 9.632 44.510 -3.893 1.00 50.14 82 GLY A C 1
ATOM 684 O O . GLY A 1 104 ? 10.175 44.205 -4.954 1.00 49.23 82 GLY A O 1
ATOM 685 N N . ASP A 1 105 ? 10.310 44.856 -2.801 1.00 49.70 83 ASP A N 1
ATOM 686 C CA . ASP A 1 105 ? 11.768 44.790 -2.729 1.00 51.87 83 ASP A CA 1
ATOM 687 C C . ASP A 1 105 ? 12.201 43.411 -2.256 1.00 43.51 83 ASP A C 1
ATOM 688 O O . ASP A 1 105 ? 13.289 42.938 -2.581 1.00 45.18 83 ASP A O 1
ATOM 693 N N . VAL A 1 106 ? 11.341 42.791 -1.457 1.00 43.10 84 VAL A N 1
ATOM 694 C CA . VAL A 1 106 ? 11.569 41.443 -0.956 1.00 43.20 84 VAL A CA 1
ATOM 695 C C . VAL A 1 106 ? 10.411 40.538 -1.356 1.00 49.82 84 VAL A C 1
ATOM 696 O O . VAL A 1 106 ? 9.244 40.899 -1.186 1.00 44.05 84 VAL A O 1
ATOM 700 N N . PHE A 1 107 ? 10.737 39.369 -1.903 1.00 41.14 85 PHE A N 1
ATOM 701 C CA . PHE A 1 107 ? 9.731 38.388 -2.283 1.00 41.39 85 PHE A CA 1
ATOM 702 C C . PHE A 1 107 ? 9.608 37.320 -1.208 1.00 49.56 85 PHE A C 1
ATOM 703 O O . PHE A 1 107 ? 10.615 36.856 -0.676 1.00 41.43 85 PHE A O 1
ATOM 711 N N . VAL A 1 108 ? 8.378 36.929 -0.895 1.00 41.07 86 VAL A N 1
ATOM 712 C CA . VAL A 1 108 ? 8.137 35.779 -0.033 1.00 44.02 86 VAL A CA 1
ATOM 713 C C . VAL A 1 108 ? 7.278 34.761 -0.774 1.00 51.11 86 VAL A C 1
ATOM 714 O O . VAL A 1 108 ? 6.182 35.081 -1.229 1.00 49.18 86 VAL A O 1
ATOM 718 N N . VAL A 1 109 ? 7.782 33.538 -0.903 1.00 45.59 87 VAL A N 1
ATOM 719 C CA . VAL A 1 109 ? 7.057 32.482 -1.603 1.00 45.82 87 VAL A CA 1
ATOM 720 C C . VAL A 1 109 ? 6.509 31.463 -0.609 1.00 48.60 87 VAL A C 1
ATOM 721 O O . VAL A 1 109 ? 7.224 31.035 0.294 1.00 47.75 87 VAL A O 1
ATOM 725 N N . MET A 1 110 ? 5.241 31.084 -0.768 1.00 46.17 88 MET A N 1
ATOM 726 C CA . MET A 1 110 ? 4.613 30.126 0.139 1.00 47.11 88 MET A CA 1
ATOM 727 C C . MET A 1 110 ? 3.373 29.459 -0.459 1.00 50.03 88 MET A C 1
ATOM 728 O O . MET A 1 110 ? 2.805 29.942 -1.438 1.00 50.71 88 MET A O 1
ATOM 733 N N . ASP A 1 111 ? 2.965 28.345 0.143 1.00 49.14 89 ASP A N 1
ATOM 734 C CA . ASP A 1 111 ? 1.763 27.628 -0.272 1.00 53.96 89 ASP A CA 1
ATOM 735 C C . ASP A 1 111 ? 0.525 28.262 0.359 1.00 53.49 89 ASP A C 1
ATOM 736 O O . ASP A 1 111 ? 0.638 29.074 1.276 1.00 55.12 89 ASP A O 1
ATOM 741 N N . ALA A 1 112 ? -0.654 27.878 -0.121 1.00 61.33 90 ALA A N 1
ATOM 742 C CA . ALA A 1 112 ? -1.896 28.528 0.297 1.00 62.19 90 ALA A CA 1
ATOM 743 C C . ALA A 1 112 ? -2.677 27.743 1.352 1.00 67.89 90 ALA A C 1
ATOM 744 O O . ALA A 1 112 ? -3.612 28.271 1.954 1.00 63.62 90 ALA A O 1
ATOM 746 N N . ASP A 1 113 ? -2.359 26.561 1.595 1.00 60.58 91 ASP A N 1
ATOM 747 C CA . ASP A 1 113 ? -3.070 25.593 2.429 1.00 59.83 91 ASP A CA 1
ATOM 748 C C . ASP A 1 113 ? -2.713 25.650 3.908 1.00 61.73 91 ASP A C 1
ATOM 749 O O . ASP A 1 113 ? -3.037 24.728 4.660 1.00 64.08 91 ASP A O 1
ATOM 754 N N . LEU A 1 114 ? -1.895 26.623 4.279 1.00 54.39 92 LEU A N 1
ATOM 755 C CA . LEU A 1 114 ? -1.467 26.844 5.662 1.00 59.85 92 LEU A CA 1
ATOM 756 C C . LEU A 1 114 ? -0.500 25.788 6.203 1.00 62.35 92 LEU A C 1
ATOM 757 O O . LEU A 1 114 ? -0.222 25.752 7.403 1.00 61.21 92 LEU A O 1
ATOM 762 N N . GLN A 1 115 ? 0.026 24.942 5.325 1.00 57.62 93 GLN A N 1
ATOM 763 C CA . GLN A 1 115 ? 1.120 24.060 5.716 1.00 60.93 93 GLN A CA 1
ATOM 764 C C . GLN A 1 115 ? 2.355 24.917 5.984 1.00 58.51 93 GLN A C 1
ATOM 765 O O . GLN A 1 115 ? 3.158 24.617 6.868 1.00 58.85 93 GLN A O 1
ATOM 771 N N . HIS A 1 116 ? 2.488 25.993 5.213 1.00 55.28 94 HIS A N 1
ATOM 772 C CA . HIS A 1 116 ? 3.450 27.045 5.511 1.00 52.01 94 HIS A CA 1
ATOM 773 C C . HIS A 1 116 ? 2.785 28.103 6.387 1.00 58.10 94 HIS A C 1
ATOM 774 O O . HIS A 1 116 ? 1.878 28.800 5.937 1.00 57.92 94 HIS A O 1
ATOM 781 N N . PRO A 1 117 ? 3.228 28.223 7.646 1.00 60.10 95 PRO A N 1
ATOM 782 C CA . PRO A 1 117 ? 2.623 29.188 8.570 1.00 55.95 95 PRO A CA 1
ATOM 783 C C . PRO A 1 117 ? 3.030 30.629 8.271 1.00 56.65 95 PRO A C 1
ATOM 784 O O . PRO A 1 117 ? 4.221 30.934 8.268 1.00 52.82 95 PRO A O 1
ATOM 788 N N . PRO A 1 118 ? 2.049 31.511 8.025 1.00 54.55 96 PRO A N 1
ATOM 789 C CA . PRO A 1 118 ? 2.337 32.934 7.811 1.00 48.41 96 PRO A CA 1
ATOM 790 C C . PRO A 1 118 ? 3.059 33.578 8.994 1.00 49.59 96 PRO A C 1
ATOM 791 O O . PRO A 1 118 ? 3.672 34.634 8.841 1.00 50.64 96 PRO A O 1
ATOM 795 N N . GLU A 1 119 ? 2.994 32.938 10.157 1.00 52.02 97 GLU A N 1
ATOM 796 C CA . GLU A 1 119 ? 3.546 33.508 11.381 1.00 50.35 97 GLU A CA 1
ATOM 797 C C . GLU A 1 119 ? 5.076 33.515 11.426 1.00 54.71 97 GLU A C 1
ATOM 798 O O . GLU A 1 119 ? 5.666 34.196 12.265 1.00 59.72 97 GLU A O 1
ATOM 804 N N . VAL A 1 120 ? 5.726 32.766 10.540 1.00 52.98 98 VAL A N 1
ATOM 805 C CA . VAL A 1 120 ? 7.189 32.756 10.529 1.00 53.62 98 VAL A CA 1
ATOM 806 C C . VAL A 1 120 ? 7.761 33.654 9.430 1.00 54.73 98 VAL A C 1
ATOM 807 O O . VAL A 1 120 ? 8.971 33.882 9.379 1.00 51.83 98 VAL A O 1
ATOM 811 N N . ILE A 1 121 ? 6.891 34.165 8.559 1.00 57.30 99 ILE A N 1
ATOM 812 C CA . ILE A 1 121 ? 7.295 35.154 7.556 1.00 53.94 99 ILE A CA 1
ATOM 813 C C . ILE A 1 121 ? 8.113 36.318 8.149 1.00 50.36 99 ILE A C 1
ATOM 814 O O . ILE A 1 121 ? 9.090 36.749 7.531 1.00 54.51 99 ILE A O 1
ATOM 819 N N . PRO A 1 122 ? 7.731 36.829 9.342 1.00 52.93 100 PRO A N 1
ATOM 820 C CA . PRO A 1 122 ? 8.590 37.860 9.943 1.00 54.70 100 PRO A CA 1
ATOM 821 C C . PRO A 1 122 ? 10.041 37.427 10.157 1.00 53.22 100 PRO A C 1
ATOM 822 O O . PRO A 1 122 ? 10.947 38.240 9.978 1.00 56.02 100 PRO A O 1
ATOM 826 N N . LYS A 1 123 ? 10.260 36.173 10.536 1.00 56.12 101 LYS A N 1
ATOM 827 C CA . LYS A 1 123 ? 11.617 35.681 10.751 1.00 60.52 101 LYS A CA 1
ATOM 828 C C . LYS A 1 123 ? 12.380 35.586 9.435 1.00 47.08 101 LYS A C 1
ATOM 829 O O . LYS A 1 123 ? 13.581 35.836 9.388 1.00 48.15 101 LYS A O 1
ATOM 835 N N . LEU A 1 124 ? 11.671 35.229 8.370 1.00 51.73 102 LEU A N 1
ATOM 836 C CA . LEU A 1 124 ? 12.269 35.162 7.044 1.00 45.80 102 LEU A CA 1
ATOM 837 C C . LEU A 1 124 ? 12.743 36.537 6.580 1.00 52.49 102 LEU A C 1
ATOM 838 O O . LEU A 1 124 ? 13.901 36.705 6.189 1.00 45.54 102 LEU A O 1
ATOM 843 N N . ILE A 1 125 ? 11.857 37.527 6.635 1.00 52.05 103 ILE A N 1
ATOM 844 C CA . ILE A 1 125 ? 12.213 38.857 6.159 1.00 45.47 103 ILE A CA 1
ATOM 845 C C . ILE A 1 125 ? 13.229 39.524 7.084 1.00 47.87 103 ILE A C 1
ATOM 846 O O . ILE A 1 125 ? 14.001 40.375 6.648 1.00 48.70 103 ILE A O 1
ATOM 851 N N . GLU A 1 126 ? 13.239 39.127 8.353 1.00 49.84 104 GLU A N 1
ATOM 852 C CA . GLU A 1 126 ? 14.217 39.651 9.302 1.00 53.44 104 GLU A CA 1
ATOM 853 C C . GLU A 1 126 ? 15.622 39.192 8.922 1.00 57.81 104 GLU A C 1
ATOM 854 O O . GLU A 1 126 ? 16.582 39.961 8.995 1.00 57.98 104 GLU A O 1
ATOM 860 N N . ALA A 1 127 ? 15.731 37.931 8.515 1.00 49.90 105 ALA A N 1
ATOM 861 C CA . ALA A 1 127 ? 17.000 37.383 8.052 1.00 53.28 105 ALA A CA 1
ATOM 862 C C . ALA A 1 127 ? 17.495 38.150 6.831 1.00 47.87 105 ALA A C 1
ATOM 863 O O . ALA A 1 127 ? 18.687 38.428 6.700 1.00 53.76 105 ALA A O 1
ATOM 865 N N . ILE A 1 128 ? 16.567 38.501 5.946 1.00 46.18 106 ILE A N 1
ATOM 866 C CA . ILE A 1 128 ? 16.891 39.270 4.751 1.00 46.28 106 ILE A CA 1
ATOM 867 C C . ILE A 1 128 ? 17.415 40.666 5.103 1.00 55.21 106 ILE A C 1
ATOM 868 O O . ILE A 1 128 ? 18.380 41.147 4.506 1.00 50.84 106 ILE A O 1
ATOM 873 N N . LYS A 1 129 ? 16.784 41.312 6.077 1.00 56.30 107 LYS A N 1
ATOM 874 C CA . LYS A 1 129 ? 17.210 42.649 6.476 1.00 61.23 107 LYS A CA 1
ATOM 875 C C . LYS A 1 129 ? 18.581 42.581 7.147 1.00 60.56 107 LYS A C 1
ATOM 876 O O . LYS A 1 129 ? 19.409 43.476 6.977 1.00 60.62 107 LYS A O 1
ATOM 882 N N . ASN A 1 130 ? 18.820 41.503 7.891 1.00 62.14 108 ASN A N 1
ATOM 883 C CA . ASN A 1 130 ? 20.089 41.315 8.590 1.00 62.78 108 ASN A CA 1
ATOM 884 C C . ASN A 1 130 ? 21.276 41.063 7.663 1.00 63.78 108 ASN A C 1
ATOM 885 O O . ASN A 1 130 ? 22.421 41.050 8.115 1.00 68.44 108 ASN A O 1
ATOM 890 N N . GLY A 1 131 ? 21.012 40.850 6.377 1.00 60.20 109 GLY A N 1
ATOM 891 C CA . GLY A 1 131 ? 22.089 40.742 5.407 1.00 56.94 109 GLY A CA 1
ATOM 892 C C . GLY A 1 131 ? 22.073 39.539 4.478 1.00 57.99 109 GLY A C 1
ATOM 893 O O . GLY A 1 131 ? 22.898 39.450 3.569 1.00 54.26 109 GLY A O 1
ATOM 894 N N . SER A 1 132 ? 21.152 38.607 4.694 1.00 52.36 110 SER A N 1
ATOM 895 C CA . SER A 1 132 ? 21.038 37.462 3.796 1.00 50.21 110 SER A CA 1
ATOM 896 C C . SER A 1 132 ? 20.322 37.849 2.504 1.00 51.71 110 SER A C 1
ATOM 897 O O . SER A 1 132 ? 19.470 38.740 2.496 1.00 52.44 110 SER A O 1
ATOM 900 N N . ASP A 1 133 ? 20.687 37.186 1.411 1.00 41.88 111 ASP A N 1
ATOM 901 C CA . ASP A 1 133 ? 20.031 37.403 0.128 1.00 46.83 111 ASP A CA 1
ATOM 902 C C . ASP A 1 133 ? 18.842 36.467 -0.001 1.00 46.83 111 ASP A C 1
ATOM 903 O O . ASP A 1 133 ? 17.822 36.813 -0.598 1.00 43.24 111 ASP A O 1
ATOM 908 N N . ILE A 1 134 ? 18.996 35.272 0.557 1.00 43.89 112 ILE A N 1
ATOM 909 C CA . ILE A 1 134 ? 17.939 34.271 0.564 1.00 44.96 112 ILE A CA 1
ATOM 910 C C . ILE A 1 134 ? 17.754 33.740 1.978 1.00 45.44 112 ILE A C 1
ATOM 911 O O . ILE A 1 134 ? 18.725 33.422 2.664 1.00 44.74 112 ILE A O 1
ATOM 916 N N . ALA A 1 135 ? 16.505 33.667 2.417 1.00 40.31 113 ALA A N 1
ATOM 917 C CA . ALA A 1 135 ? 16.177 33.068 3.702 1.00 41.93 113 ALA A CA 1
ATOM 918 C C . ALA A 1 135 ? 15.212 31.914 3.475 1.00 44.34 113 ALA A C 1
ATOM 919 O O . ALA A 1 135 ? 14.081 32.115 3.030 1.00 45.20 113 ALA A O 1
ATOM 921 N N . ILE A 1 136 ? 15.667 30.703 3.774 1.00 40.67 114 ILE A N 1
ATOM 922 C CA . ILE A 1 136 ? 14.900 29.507 3.468 1.00 41.05 114 ILE A CA 1
ATOM 923 C C . ILE A 1 136 ? 14.111 29.007 4.672 1.00 44.40 114 ILE A C 1
ATOM 924 O O . ILE A 1 136 ? 14.672 28.791 5.746 1.00 44.37 114 ILE A O 1
ATOM 929 N N . GLY A 1 137 ? 12.804 28.839 4.492 1.00 44.81 115 GLY A N 1
ATOM 930 C CA . GLY A 1 137 ? 11.987 28.172 5.487 1.00 44.49 115 GLY A CA 1
ATOM 931 C C . GLY A 1 137 ? 12.317 26.695 5.422 1.00 42.97 115 GLY A C 1
ATOM 932 O O . GLY A 1 137 ? 11.990 26.026 4.442 1.00 42.83 115 GLY A O 1
ATOM 933 N N . SER A 1 138 ? 12.969 26.186 6.462 1.00 45.47 116 SER A N 1
ATOM 934 C CA . SER A 1 138 ? 13.549 24.848 6.409 1.00 47.85 116 SER A CA 1
ATOM 935 C C . SER A 1 138 ? 13.028 23.887 7.476 1.00 43.48 116 SER A C 1
ATOM 936 O O . SER A 1 138 ? 13.021 24.199 8.667 1.00 49.04 116 SER A O 1
ATOM 939 N N . ARG A 1 139 ? 12.620 22.704 7.029 1.00 44.38 117 ARG A N 1
ATOM 940 C CA . ARG A 1 139 ? 12.133 21.653 7.917 1.00 56.12 117 ARG A CA 1
ATOM 941 C C . ARG A 1 139 ? 13.253 20.870 8.599 1.00 57.53 117 ARG A C 1
ATOM 942 O O . ARG A 1 139 ? 12.993 20.093 9.518 1.00 56.67 117 ARG A O 1
ATOM 950 N N . TYR A 1 140 ? 14.492 21.059 8.154 1.00 53.87 118 TYR A N 1
ATOM 951 C CA . TYR A 1 140 ? 15.540 20.095 8.484 1.00 53.40 118 TYR A CA 1
ATOM 952 C C . TYR A 1 140 ? 16.791 20.670 9.145 1.00 57.50 118 TYR A C 1
ATOM 953 O O . TYR A 1 140 ? 17.731 19.934 9.436 1.00 58.49 118 TYR A O 1
ATOM 962 N N . VAL A 1 141 ? 16.806 21.974 9.390 1.00 52.87 119 VAL A N 1
ATOM 963 C CA . VAL A 1 141 ? 17.856 22.565 10.211 1.00 55.37 119 VAL A CA 1
ATOM 964 C C . VAL A 1 141 ? 17.429 22.392 11.664 1.00 60.88 119 VAL A C 1
ATOM 965 O O . VAL A 1 141 ? 16.294 21.992 11.925 1.00 58.78 119 VAL A O 1
ATOM 969 N N . LYS A 1 142 ? 18.333 22.657 12.604 1.00 56.35 120 LYS A N 1
ATOM 970 C CA . LYS A 1 142 ? 18.013 22.540 14.021 1.00 65.60 120 LYS A CA 1
ATOM 971 C C . LYS A 1 142 ? 16.818 23.418 14.380 1.00 65.76 120 LYS A C 1
ATOM 972 O O . LYS A 1 142 ? 16.819 24.622 14.124 1.00 65.01 120 LYS A O 1
ATOM 978 N N . GLY A 1 143 ? 15.796 22.800 14.960 1.00 62.18 121 GLY A N 1
ATOM 979 C CA . GLY A 1 143 ? 14.571 23.499 15.297 1.00 63.97 121 GLY A CA 1
ATOM 980 C C . GLY A 1 143 ? 13.441 23.143 14.351 1.00 65.43 121 GLY A C 1
ATOM 981 O O . GLY A 1 143 ? 12.271 23.147 14.735 1.00 68.68 121 GLY A O 1
ATOM 982 N N . GLY A 1 144 ? 13.796 22.829 13.108 1.00 63.47 122 GLY A N 1
ATOM 983 C CA . GLY A 1 144 ? 12.815 22.480 12.097 1.00 62.48 122 GLY A CA 1
ATOM 984 C C . GLY A 1 144 ? 12.082 21.196 12.425 1.00 64.85 122 GLY A C 1
ATOM 985 O O . GLY A 1 144 ? 12.663 20.264 12.980 1.00 67.34 122 GLY A O 1
ATOM 986 N N . LYS A 1 145 ? 10.794 21.153 12.097 1.00 61.37 123 LYS A N 1
ATOM 987 C CA . LYS A 1 145 ? 9.984 19.964 12.341 1.00 71.58 123 LYS A CA 1
ATOM 988 C C . LYS A 1 145 ? 8.994 19.707 11.219 1.00 66.60 123 LYS A C 1
ATOM 989 O O . LYS A 1 145 ? 8.706 20.586 10.406 1.00 63.85 123 LYS A O 1
ATOM 995 N N . VAL A 1 146 ? 8.463 18.493 11.193 1.00 65.56 124 VAL A N 1
ATOM 996 C CA . VAL A 1 146 ? 7.350 18.189 10.316 1.00 65.70 124 VAL A CA 1
ATOM 997 C C . VAL A 1 146 ? 6.259 17.498 11.135 1.00 72.73 124 VAL A C 1
ATOM 998 O O . VAL A 1 146 ? 6.546 16.726 12.053 1.00 74.71 124 VAL A O 1
ATOM 1002 N N . GLU A 1 147 ? 5.006 17.805 10.821 1.00 73.25 125 GLU A N 1
ATOM 1003 C CA . GLU A 1 147 ? 3.894 17.385 11.663 1.00 78.29 125 GLU A CA 1
ATOM 1004 C C . GLU A 1 147 ? 3.170 16.164 11.105 1.00 68.50 125 GLU A C 1
ATOM 1005 O O . GLU A 1 147 ? 2.732 16.161 9.954 1.00 68.24 125 GLU A O 1
ATOM 1011 N N . ASN A 1 148 ? 3.061 15.131 11.936 1.00 76.34 126 ASN A N 1
ATOM 1012 C CA . ASN A 1 148 ? 2.344 13.904 11.595 1.00 76.16 126 ASN A CA 1
ATOM 1013 C C . ASN A 1 148 ? 2.796 13.268 10.280 1.00 76.25 126 ASN A C 1
ATOM 1014 O O . ASN A 1 148 ? 1.972 12.901 9.442 1.00 74.11 126 ASN A O 1
ATOM 1019 N N . TRP A 1 149 ? 4.108 13.148 10.106 1.00 74.98 127 TRP A N 1
ATOM 1020 C CA . TRP A 1 149 ? 4.669 12.446 8.958 1.00 78.31 127 TRP A CA 1
ATOM 1021 C C . TRP A 1 149 ? 5.066 11.031 9.343 1.00 78.86 127 TRP A C 1
ATOM 1022 O O . TRP A 1 149 ? 5.727 10.829 10.363 1.00 75.27 127 TRP A O 1
ATOM 1033 N N . PRO A 1 150 ? 4.671 10.046 8.524 1.00 77.68 128 PRO A N 1
ATOM 1034 C CA . PRO A 1 150 ? 5.192 8.685 8.681 1.00 82.17 128 PRO A CA 1
ATOM 1035 C C . PRO A 1 150 ? 6.704 8.693 8.489 1.00 85.06 128 PRO A C 1
ATOM 1036 O O . PRO A 1 150 ? 7.202 9.506 7.708 1.00 79.09 128 PRO A O 1
ATOM 1040 N N . PHE A 1 151 ? 7.419 7.820 9.193 1.00 86.67 129 PHE A N 1
ATOM 1041 C CA . PHE A 1 151 ? 8.878 7.793 9.120 1.00 89.42 129 PHE A CA 1
ATOM 1042 C C . PHE A 1 151 ? 9.358 7.559 7.690 1.00 86.33 129 PHE A C 1
ATOM 1043 O O . PHE A 1 151 ? 10.349 8.151 7.257 1.00 78.16 129 PHE A O 1
ATOM 1051 N N . TYR A 1 152 ? 8.653 6.691 6.969 1.00 83.77 130 TYR A N 1
ATOM 1052 C CA . TYR A 1 152 ? 9.004 6.374 5.589 1.00 86.35 130 TYR A CA 1
ATOM 1053 C C . TYR A 1 152 ? 9.033 7.614 4.701 1.00 79.60 130 TYR A C 1
ATOM 1054 O O . TYR A 1 152 ? 9.992 7.825 3.957 1.00 77.19 130 TYR A O 1
ATOM 1063 N N . ARG A 1 153 ? 7.989 8.435 4.786 1.00 81.32 131 ARG A N 1
ATOM 1064 C CA . ARG A 1 153 ? 7.893 9.623 3.944 1.00 73.13 131 ARG A CA 1
ATOM 1065 C C . ARG A 1 153 ? 9.000 10.614 4.291 1.00 66.06 131 ARG A C 1
ATOM 1066 O O . ARG A 1 153 ? 9.506 11.321 3.421 1.00 63.29 131 ARG A O 1
ATOM 1074 N N . LYS A 1 154 ? 9.385 10.654 5.563 1.00 65.04 132 LYS A N 1
ATOM 1075 C CA . LYS A 1 154 ? 10.474 11.523 5.987 1.00 58.78 132 LYS A CA 1
ATOM 1076 C C . LYS A 1 154 ? 11.805 11.046 5.400 1.00 65.46 132 LYS A C 1
ATOM 1077 O O . LYS A 1 154 ? 12.654 11.862 5.040 1.00 57.40 132 LYS A O 1
ATOM 1083 N N . LEU A 1 155 ? 11.980 9.729 5.299 1.00 65.49 133 LEU A N 1
ATOM 1084 C CA . LEU A 1 155 ? 13.205 9.163 4.735 1.00 60.61 133 LEU A CA 1
ATOM 1085 C C . LEU A 1 155 ? 13.289 9.487 3.252 1.00 58.03 133 LEU A C 1
ATOM 1086 O O . LEU A 1 155 ? 14.325 9.947 2.774 1.00 58.81 133 LEU A O 1
ATOM 1091 N N . ILE A 1 156 ? 12.204 9.223 2.527 1.00 55.38 134 ILE A N 1
ATOM 1092 C CA . ILE A 1 156 ? 12.137 9.519 1.099 1.00 59.04 134 ILE A CA 1
ATOM 1093 C C . ILE A 1 156 ? 12.489 10.980 0.838 1.00 56.46 134 ILE A C 1
ATOM 1094 O O . ILE A 1 156 ? 13.171 11.305 -0.136 1.00 56.33 134 ILE A O 1
ATOM 1099 N N . SER A 1 157 ? 12.037 11.851 1.733 1.00 53.88 135 SER A N 1
ATOM 1100 C CA . SER A 1 157 ? 12.266 13.283 1.597 1.00 55.79 135 SER A CA 1
ATOM 1101 C C . SER A 1 157 ? 13.743 13.629 1.758 1.00 51.74 135 SER A C 1
ATOM 1102 O O . SER A 1 157 ? 14.339 14.262 0.887 1.00 53.56 135 SER A O 1
ATOM 1105 N N . LYS A 1 158 ? 14.331 13.212 2.874 1.00 50.95 136 LYS A N 1
ATOM 1106 C CA . LYS A 1 158 ? 15.731 13.515 3.146 1.00 56.35 136 LYS A CA 1
ATOM 1107 C C . LYS A 1 158 ? 16.640 12.745 2.193 1.00 47.82 136 LYS A C 1
ATOM 1108 O O . LYS A 1 158 ? 17.731 13.205 1.856 1.00 48.06 136 LYS A O 1
ATOM 1114 N N . GLY A 1 159 ? 16.172 11.581 1.750 1.00 48.62 137 GLY A N 1
ATOM 1115 C CA . GLY A 1 159 ? 16.892 10.789 0.771 1.00 52.22 137 GLY A CA 1
ATOM 1116 C C . GLY A 1 159 ? 16.943 11.470 -0.583 1.00 48.91 137 GLY A C 1
ATOM 1117 O O . GLY A 1 159 ? 17.993 11.514 -1.224 1.00 45.23 137 GLY A O 1
ATOM 1118 N N . ALA A 1 160 ? 15.803 11.996 -1.024 1.00 50.40 138 ALA A N 1
ATOM 1119 C CA . ALA A 1 160 ? 15.747 12.751 -2.272 1.00 50.88 138 ALA A CA 1
ATOM 1120 C C . ALA A 1 160 ? 16.620 13.998 -2.178 1.00 47.04 138 ALA A C 1
ATOM 1121 O O . ALA A 1 160 ? 17.319 14.355 -3.128 1.00 48.79 138 ALA A O 1
ATOM 1123 N N . ILE A 1 161 ? 16.578 14.652 -1.021 1.00 44.31 139 ILE A N 1
ATOM 1124 C CA . ILE A 1 161 ? 17.386 15.842 -0.775 1.00 43.88 139 ILE A CA 1
ATOM 1125 C C . ILE A 1 161 ? 18.881 15.517 -0.797 1.00 45.79 139 ILE A C 1
ATOM 1126 O O . ILE A 1 161 ? 19.682 16.273 -1.350 1.00 41.98 139 ILE A O 1
ATOM 1131 N N . MET A 1 162 ? 19.255 14.386 -0.209 1.00 42.86 140 MET A N 1
ATOM 1132 C CA . MET A 1 162 ? 20.654 13.971 -0.210 1.00 46.52 140 MET A CA 1
ATOM 1133 C C . MET A 1 162 ? 21.211 13.855 -1.624 1.00 41.18 140 MET A C 1
ATOM 1134 O O . MET A 1 162 ? 22.335 14.280 -1.893 1.00 44.56 140 MET A O 1
ATOM 1139 N N . VAL A 1 163 ? 20.418 13.275 -2.520 1.00 41.94 141 VAL A N 1
ATOM 1140 C CA . VAL A 1 163 ? 20.816 13.118 -3.915 1.00 43.82 141 VAL A CA 1
ATOM 1141 C C . VAL A 1 163 ? 21.153 14.466 -4.550 1.00 44.80 141 VAL A C 1
ATOM 1142 O O . VAL A 1 163 ? 22.146 14.595 -5.267 1.00 44.94 141 VAL A O 1
ATOM 1146 N N . GLY A 1 164 ? 20.333 15.471 -4.266 1.00 41.49 142 GLY A N 1
ATOM 1147 C CA . GLY A 1 164 ? 20.556 16.806 -4.791 1.00 43.70 142 GLY A CA 1
ATOM 1148 C C . GLY A 1 164 ? 21.805 17.465 -4.230 1.00 41.04 142 GLY A C 1
ATOM 1149 O O . GLY A 1 164 ? 22.559 18.103 -4.962 1.00 40.80 142 GLY A O 1
ATOM 1150 N N . ARG A 1 165 ? 22.022 17.309 -2.928 1.00 39.47 143 ARG A N 1
ATOM 1151 C CA . ARG A 1 165 ? 23.164 17.923 -2.257 1.00 40.83 143 ARG A CA 1
ATOM 1152 C C . ARG A 1 165 ? 24.495 17.330 -2.725 1.00 44.57 143 ARG A C 1
ATOM 1153 O O . ARG A 1 165 ? 25.508 18.027 -2.778 1.00 41.23 143 ARG A O 1
ATOM 1161 N N . ILE A 1 166 ? 24.491 16.045 -3.063 1.00 37.73 144 ILE A N 1
ATOM 1162 C CA . ILE A 1 166 ? 25.712 15.392 -3.530 1.00 39.05 144 ILE A CA 1
ATOM 1163 C C . ILE A 1 166 ? 25.954 15.673 -5.016 1.00 40.06 144 ILE A C 1
ATOM 1164 O O . ILE A 1 166 ? 27.084 15.935 -5.430 1.00 36.42 144 ILE A O 1
ATOM 1169 N N . ALA A 1 167 ? 24.885 15.645 -5.807 1.00 35.92 145 ALA A N 1
ATOM 1170 C CA . ALA A 1 167 ? 24.986 15.858 -7.251 1.00 40.71 145 ALA A CA 1
ATOM 1171 C C . ALA A 1 167 ? 25.268 17.316 -7.606 1.00 41.98 145 ALA A C 1
ATOM 1172 O O . ALA A 1 167 ? 25.803 17.617 -8.675 1.00 38.46 145 ALA A O 1
ATOM 1174 N N . LEU A 1 168 ? 24.895 18.219 -6.709 1.00 39.08 146 LEU A N 1
ATOM 1175 C CA . LEU A 1 168 ? 25.072 19.646 -6.947 1.00 39.67 146 LEU A CA 1
ATOM 1176 C C . LEU A 1 168 ? 25.840 20.271 -5.792 1.00 40.47 146 LEU A C 1
ATOM 1177 O O . LEU A 1 168 ? 25.239 20.721 -4.819 1.00 39.72 146 LEU A O 1
ATOM 1182 N N . PRO A 1 169 ? 27.179 20.280 -5.887 1.00 40.18 147 PRO A N 1
ATOM 1183 C CA . PRO A 1 169 ? 28.033 20.754 -4.793 1.00 36.75 147 PRO A CA 1
ATOM 1184 C C . PRO A 1 169 ? 27.690 22.163 -4.307 1.00 40.52 147 PRO A C 1
ATOM 1185 O O . PRO A 1 169 ? 27.934 22.470 -3.143 1.00 40.43 147 PRO A O 1
ATOM 1189 N N . LYS A 1 170 ? 27.120 22.994 -5.175 1.00 40.07 148 LYS A N 1
ATOM 1190 C CA . LYS A 1 170 ? 26.769 24.362 -4.796 1.00 42.83 148 LYS A CA 1
ATOM 1191 C C . LYS A 1 170 ? 25.759 24.400 -3.646 1.00 43.30 148 LYS A C 1
ATOM 1192 O O . LYS A 1 170 ? 25.761 25.335 -2.847 1.00 41.97 148 LYS A O 1
ATOM 1198 N N . ILE A 1 171 ? 24.907 23.383 -3.552 1.00 38.20 149 ILE A N 1
ATOM 1199 C CA . ILE A 1 171 ? 23.924 23.334 -2.472 1.00 40.41 149 ILE A CA 1
ATOM 1200 C C . ILE A 1 171 ? 24.224 22.225 -1.469 1.00 40.83 149 ILE A C 1
ATOM 1201 O O . ILE A 1 171 ? 23.326 21.763 -0.761 1.00 40.76 149 ILE A O 1
ATOM 1206 N N . ARG A 1 172 ? 25.490 21.816 -1.406 1.00 38.22 150 ARG A N 1
ATOM 1207 C CA . ARG A 1 172 ? 25.920 20.732 -0.523 1.00 42.86 150 ARG A CA 1
ATOM 1208 C C . ARG A 1 172 ? 25.482 20.941 0.924 1.00 38.13 150 ARG A C 1
ATOM 1209 O O . ARG A 1 172 ? 25.083 19.999 1.603 1.00 40.44 150 ARG A O 1
ATOM 1217 N N . ASP A 1 173 ? 25.550 22.184 1.389 1.00 38.93 151 ASP A N 1
ATOM 1218 C CA . ASP A 1 173 ? 25.321 22.469 2.800 1.00 40.48 151 ASP A CA 1
ATOM 1219 C C . ASP A 1 173 ? 23.904 22.978 3.098 1.00 43.92 151 ASP A C 1
ATOM 1220 O O . ASP A 1 173 ? 23.606 23.360 4.229 1.00 50.61 151 ASP A O 1
ATOM 1225 N N . ILE A 1 174 ? 23.034 22.974 2.090 1.00 42.67 152 ILE A N 1
ATOM 1226 C CA . ILE A 1 174 ? 21.628 23.345 2.287 1.00 42.26 152 ILE A CA 1
ATOM 1227 C C . ILE A 1 174 ? 20.797 22.143 2.731 1.00 45.98 152 ILE A C 1
ATOM 1228 O O . ILE A 1 174 ? 20.720 21.143 2.019 1.00 48.04 152 ILE A O 1
ATOM 1233 N N . LYS A 1 175 ? 20.158 22.247 3.894 1.00 46.41 153 LYS A N 1
ATOM 1234 C CA . LYS A 1 175 ? 19.421 21.114 4.458 1.00 45.60 153 LYS A CA 1
ATOM 1235 C C . LYS A 1 175 ? 18.064 20.880 3.792 1.00 47.68 153 LYS A C 1
ATOM 1236 O O . LYS A 1 175 ? 17.630 19.739 3.648 1.00 44.81 153 LYS A O 1
ATOM 1242 N N . ASP A 1 176 ? 17.391 21.956 3.393 1.00 43.55 154 ASP A N 1
ATOM 1243 C CA . ASP A 1 176 ? 16.080 21.838 2.756 1.00 45.33 154 ASP A CA 1
ATOM 1244 C C . ASP A 1 176 ? 16.014 22.650 1.463 1.00 48.37 154 ASP A C 1
ATOM 1245 O O . ASP A 1 176 ? 15.272 23.631 1.388 1.00 46.55 154 ASP A O 1
ATOM 1250 N N . PRO A 1 177 ? 16.783 22.241 0.437 1.00 46.38 155 PRO A N 1
ATOM 1251 C CA . PRO A 1 177 ? 16.830 23.018 -0.808 1.00 42.77 155 PRO A CA 1
ATOM 1252 C C . PRO A 1 177 ? 15.601 22.825 -1.698 1.00 47.92 155 PRO A C 1
ATOM 1253 O O . PRO A 1 177 ? 15.527 23.436 -2.765 1.00 46.03 155 PRO A O 1
ATOM 1257 N N . VAL A 1 178 ? 14.655 21.994 -1.267 1.00 43.68 156 VAL A N 1
ATOM 1258 C CA . VAL A 1 178 ? 13.443 21.744 -2.043 1.00 47.52 156 VAL A CA 1
ATOM 1259 C C . VAL A 1 178 ? 12.217 22.441 -1.449 1.00 47.46 156 VAL A C 1
ATOM 1260 O O . VAL A 1 178 ? 11.099 22.272 -1.939 1.00 46.45 156 VAL A O 1
ATOM 1264 N N . SER A 1 179 ? 12.438 23.218 -0.393 1.00 45.06 157 SER A N 1
ATOM 1265 C CA . SER A 1 179 ? 11.366 23.925 0.305 1.00 49.29 157 SER A CA 1
ATOM 1266 C C . SER A 1 179 ? 10.565 24.841 -0.619 1.00 46.24 157 SER A C 1
ATOM 1267 O O . SER A 1 179 ? 11.118 25.456 -1.528 1.00 45.12 157 SER A O 1
ATOM 1270 N N . GLY A 1 180 ? 9.258 24.926 -0.383 1.00 47.60 158 GLY A N 1
ATOM 1271 C CA . GLY A 1 180 ? 8.399 25.803 -1.159 1.00 46.47 158 GLY A CA 1
ATOM 1272 C C . GLY A 1 180 ? 8.156 27.114 -0.433 1.00 51.86 158 GLY A C 1
ATOM 1273 O O . GLY A 1 180 ? 7.341 27.939 -0.851 1.00 51.75 158 GLY A O 1
ATOM 1274 N N . PHE A 1 181 ? 8.888 27.306 0.657 1.00 48.70 159 PHE A N 1
ATOM 1275 C CA . PHE A 1 181 ? 8.668 28.422 1.566 1.00 44.93 159 PHE A CA 1
ATOM 1276 C C . PHE A 1 181 ? 9.974 29.176 1.799 1.00 50.26 159 PHE A C 1
ATOM 1277 O O . PHE A 1 181 ? 10.853 28.701 2.519 1.00 47.98 159 PHE A O 1
ATOM 1285 N N . PHE A 1 182 ? 10.105 30.350 1.186 1.00 40.78 160 PHE A N 1
ATOM 1286 C CA . PHE A 1 182 ? 11.352 31.102 1.272 1.00 39.24 160 PHE A CA 1
ATOM 1287 C C . PHE A 1 182 ? 11.163 32.588 0.984 1.00 44.58 160 PHE A C 1
ATOM 1288 O O . PHE A 1 182 ? 10.136 33.006 0.454 1.00 40.88 160 PHE A O 1
ATOM 1296 N N . ALA A 1 183 ? 12.170 33.379 1.339 1.00 43.34 161 ALA A N 1
ATOM 1297 C CA . ALA A 1 183 ? 12.191 34.795 1.010 1.00 43.65 161 ALA A CA 1
ATOM 1298 C C . ALA A 1 183 ? 13.493 35.152 0.303 1.00 46.52 161 ALA A C 1
ATOM 1299 O O . ALA A 1 183 ? 14.520 34.510 0.522 1.00 42.02 161 ALA A O 1
ATOM 1301 N N . LEU A 1 184 ? 13.449 36.172 -0.547 1.00 40.87 162 LEU A N 1
ATOM 1302 C CA . LEU A 1 184 ? 14.654 36.639 -1.224 1.00 41.79 162 LEU A CA 1
ATOM 1303 C C . LEU A 1 184 ? 14.543 38.097 -1.637 1.00 46.28 162 LEU A C 1
ATOM 1304 O O . LEU A 1 184 ? 13.449 38.597 -1.914 1.00 42.25 162 LEU A O 1
ATOM 1309 N N . ARG A 1 185 ? 15.682 38.781 -1.656 1.00 43.86 163 ARG A N 1
ATOM 1310 C CA . ARG A 1 185 ? 15.751 40.114 -2.230 1.00 48.65 163 ARG A CA 1
ATOM 1311 C C . ARG A 1 185 ? 15.466 39.990 -3.718 1.00 46.65 163 ARG A C 1
ATOM 1312 O O . ARG A 1 185 ? 15.846 38.998 -4.344 1.00 45.21 163 ARG A O 1
ATOM 1320 N N . LYS A 1 186 ? 14.792 40.985 -4.281 1.00 43.32 164 LYS A N 1
ATOM 1321 C CA . LYS A 1 186 ? 14.416 40.937 -5.688 1.00 46.53 164 LYS A CA 1
ATOM 1322 C C . LYS A 1 186 ? 15.647 40.836 -6.583 1.00 46.85 164 LYS A C 1
ATOM 1323 O O . LYS A 1 186 ? 15.583 40.263 -7.667 1.00 56.05 164 LYS A O 1
ATOM 1329 N N . GLU A 1 187 ? 16.767 41.380 -6.110 1.00 41.38 165 GLU A N 1
ATOM 1330 C CA . GLU A 1 187 ? 18.018 41.359 -6.861 1.00 47.04 165 GLU A CA 1
ATOM 1331 C C . GLU A 1 187 ? 18.472 39.939 -7.214 1.00 47.84 165 GLU A C 1
ATOM 1332 O O . GLU A 1 187 ? 19.108 39.727 -8.247 1.00 50.11 165 GLU A O 1
ATOM 1338 N N . VAL A 1 188 ? 18.144 38.974 -6.359 1.00 44.01 166 VAL A N 1
ATOM 1339 C CA . VAL A 1 188 ? 18.582 37.592 -6.562 1.00 42.47 166 VAL A CA 1
ATOM 1340 C C . VAL A 1 188 ? 18.102 37.022 -7.898 1.00 49.17 166 VAL A C 1
ATOM 1341 O O . VAL A 1 188 ? 18.839 36.292 -8.562 1.00 47.97 166 VAL A O 1
ATOM 1345 N N . VAL A 1 189 ? 16.885 37.371 -8.308 1.00 47.54 167 VAL A N 1
ATOM 1346 C CA . VAL A 1 189 ? 16.303 36.765 -9.505 1.00 49.65 167 VAL A CA 1
ATOM 1347 C C . VAL A 1 189 ? 16.019 37.724 -10.664 1.00 56.32 167 VAL A C 1
ATOM 1348 O O . VAL A 1 189 ? 15.467 37.308 -11.681 1.00 59.38 167 VAL A O 1
ATOM 1352 N N . GLU A 1 190 ? 16.431 38.967 -10.549 1.00 59.30 168 GLU A N 1
ATOM 1353 C CA . GLU A 1 190 ? 16.201 39.875 -11.643 1.00 65.65 168 GLU A CA 1
ATOM 1354 C C . GLU A 1 190 ? 17.322 39.808 -12.644 1.00 62.71 168 GLU A C 1
ATOM 1355 O O . GLU A 1 190 ? 18.467 39.872 -12.301 1.00 62.75 168 GLU A O 1
ATOM 1361 N N . GLY A 1 191 ? 16.967 39.658 -13.901 1.00 65.23 169 GLY A N 1
ATOM 1362 C CA . GLY A 1 191 ? 17.972 39.476 -14.930 1.00 61.95 169 GLY A CA 1
ATOM 1363 C C . GLY A 1 191 ? 18.375 38.019 -15.064 1.00 69.15 169 GLY A C 1
ATOM 1364 O O . GLY A 1 191 ? 19.249 37.678 -15.860 1.00 71.54 169 GLY A O 1
ATOM 1365 N N . VAL A 1 192 ? 17.732 37.158 -14.280 1.00 64.25 170 VAL A N 1
ATOM 1366 C CA . VAL A 1 192 ? 18.037 35.730 -14.286 1.00 60.95 170 VAL A CA 1
ATOM 1367 C C . VAL A 1 192 ? 16.932 34.925 -14.960 1.00 61.12 170 VAL A C 1
ATOM 1368 O O . VAL A 1 192 ? 15.761 35.055 -14.608 1.00 65.90 170 VAL A O 1
ATOM 1372 N N . GLU A 1 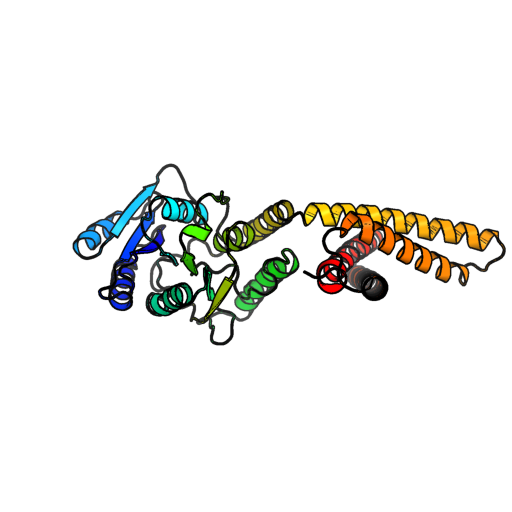193 ? 17.304 34.094 -15.927 1.00 64.30 171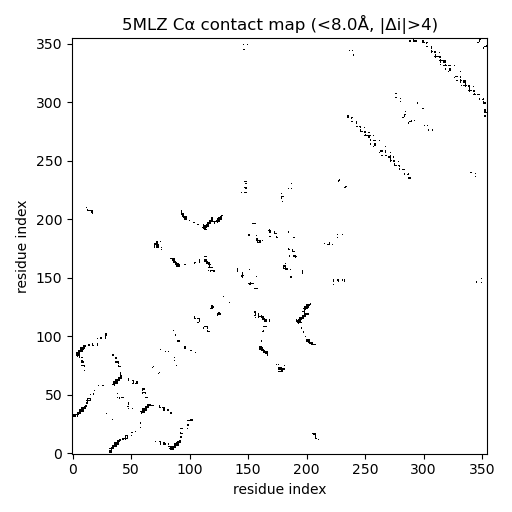 GLU A N 1
ATOM 1373 C CA . GLU A 1 193 ? 16.339 33.220 -16.582 1.00 60.53 171 GLU A CA 1
ATOM 1374 C C . GLU A 1 193 ? 16.157 31.932 -15.790 1.00 63.01 171 GLU A C 1
ATOM 1375 O O . GLU A 1 193 ? 17.072 31.115 -15.694 1.00 61.17 171 GLU A O 1
ATOM 1381 N N . LEU A 1 194 ? 14.970 31.762 -15.217 1.00 59.93 172 LEU A N 1
ATOM 1382 C CA . LEU A 1 194 ? 14.649 30.562 -14.456 1.00 61.87 172 LEU A CA 1
ATOM 1383 C C . LEU A 1 194 ? 13.802 29.604 -15.283 1.00 65.39 172 LEU A C 1
ATOM 1384 O O . LEU A 1 194 ? 12.881 30.022 -15.986 1.00 67.06 172 LEU A O 1
ATOM 1389 N N . ASN A 1 195 ? 14.116 28.317 -15.192 1.00 63.64 173 ASN A N 1
ATOM 1390 C CA . ASN A 1 195 ? 13.400 27.301 -15.949 1.00 59.56 173 ASN A CA 1
ATOM 1391 C C . ASN A 1 195 ? 12.005 27.048 -15.382 1.00 65.21 173 ASN A C 1
ATOM 1392 O O . ASN A 1 195 ? 11.862 26.666 -14.220 1.00 67.70 173 ASN A O 1
ATOM 1397 N N . PRO A 1 196 ? 10.969 27.262 -16.207 1.00 65.58 174 PRO A N 1
ATOM 1398 C CA . PRO A 1 196 ? 9.566 27.130 -15.793 1.00 68.85 174 PRO A CA 1
ATOM 1399 C C . PRO A 1 196 ? 9.126 25.692 -15.503 1.00 72.11 174 PRO A C 1
ATOM 1400 O O . PRO A 1 196 ? 8.118 25.500 -14.823 1.00 74.36 174 PRO A O 1
ATOM 1404 N N . ILE A 1 197 ? 9.859 24.703 -16.005 1.00 70.16 175 ILE A N 1
ATOM 1405 C CA . ILE A 1 197 ? 9.481 23.307 -15.795 1.00 72.21 175 ILE A CA 1
ATOM 1406 C C . ILE A 1 197 ? 9.705 22.874 -14.349 1.00 73.96 175 ILE A C 1
ATOM 1407 O O . ILE A 1 197 ? 10.742 23.172 -13.755 1.00 74.32 175 ILE A O 1
ATOM 1412 N N . GLY A 1 198 ? 8.725 22.177 -13.784 1.00 70.09 176 GLY A N 1
ATOM 1413 C CA . GLY A 1 198 ? 8.903 21.538 -12.494 1.00 77.03 176 GLY A CA 1
ATOM 1414 C C . GLY A 1 198 ? 8.138 22.145 -11.336 1.00 74.93 176 GLY A C 1
ATOM 1415 O O . GLY A 1 198 ? 7.110 22.802 -11.519 1.00 73.82 176 GLY A O 1
ATOM 1416 N N . PHE A 1 199 ? 8.653 21.915 -10.132 1.00 67.81 177 PHE A N 1
ATOM 1417 C CA . PHE A 1 199 ? 7.991 22.342 -8.907 1.00 67.98 177 PHE A CA 1
ATOM 1418 C C . PHE A 1 199 ? 8.977 23.010 -7.955 1.00 67.07 177 PHE A C 1
ATOM 1419 O O . PHE A 1 199 ? 8.640 23.980 -7.275 1.00 71.65 177 PHE A O 1
ATOM 1427 N N . LYS A 1 200 ? 10.200 22.489 -7.919 1.00 64.74 178 LYS A N 1
ATOM 1428 C CA . LYS A 1 200 ? 11.215 22.982 -6.994 1.00 56.72 178 LYS A CA 1
ATOM 1429 C C . LYS A 1 200 ? 11.892 24.237 -7.525 1.00 55.30 178 LYS A C 1
ATOM 1430 O O . LYS A 1 200 ? 13.033 24.194 -7.992 1.00 50.47 178 LYS A O 1
ATOM 1436 N N . ILE A 1 201 ? 11.184 25.358 -7.439 1.00 48.70 179 ILE A N 1
ATOM 1437 C CA . ILE A 1 201 ? 11.694 26.624 -7.939 1.00 46.51 179 ILE A CA 1
ATOM 1438 C C . ILE A 1 201 ? 12.899 27.102 -7.123 1.00 43.32 179 ILE A C 1
ATOM 1439 O O . ILE A 1 201 ? 13.805 27.741 -7.662 1.00 45.59 179 ILE A O 1
ATOM 1444 N N . LEU A 1 202 ? 12.922 26.771 -5.834 1.00 40.08 180 LEU A N 1
ATOM 1445 C CA . LEU A 1 202 ? 14.015 27.194 -4.962 1.00 42.77 180 LEU A CA 1
ATOM 1446 C C . LEU A 1 202 ? 15.345 26.610 -5.422 1.00 42.25 180 LEU A C 1
ATOM 1447 O O . LEU A 1 202 ? 16.389 27.255 -5.323 1.00 41.19 180 LEU A O 1
ATOM 1452 N N . MET A 1 203 ? 15.304 25.386 -5.933 1.00 43.66 181 MET A N 1
ATOM 1453 C CA . MET A 1 203 ? 16.518 24.738 -6.403 1.00 41.29 181 MET A CA 1
ATOM 1454 C C . MET A 1 203 ? 17.070 25.458 -7.630 1.00 45.79 181 MET A C 1
ATOM 1455 O O . MET A 1 203 ? 18.282 25.648 -7.753 1.00 41.70 181 MET A O 1
ATOM 1460 N N . GLU A 1 204 ? 16.175 25.858 -8.531 1.00 40.73 182 GLU A N 1
ATOM 1461 C CA . GLU A 1 204 ? 16.542 26.704 -9.667 1.00 47.90 182 GLU A CA 1
ATOM 1462 C C . GLU A 1 204 ? 17.228 27.988 -9.212 1.00 46.57 182 GLU A C 1
ATOM 1463 O O . GLU A 1 204 ? 18.221 28.418 -9.799 1.00 46.69 182 GLU A O 1
ATOM 1469 N N . ILE A 1 205 ? 16.688 28.598 -8.162 1.00 43.74 183 ILE A N 1
ATOM 1470 C CA . ILE A 1 205 ? 17.222 29.861 -7.655 1.00 43.94 183 ILE A CA 1
ATOM 1471 C C . ILE A 1 205 ? 18.583 29.672 -6.983 1.00 40.70 183 ILE A C 1
ATOM 1472 O O . ILE A 1 205 ? 19.499 30.470 -7.188 1.00 41.86 183 ILE A O 1
ATOM 1477 N N . LEU A 1 206 ? 18.713 28.614 -6.187 1.00 38.96 184 LEU A N 1
ATOM 1478 C CA . LEU A 1 206 ? 19.966 28.335 -5.491 1.00 41.51 184 LEU A CA 1
ATOM 1479 C C . LEU A 1 206 ? 21.111 28.114 -6.475 1.00 40.66 184 LEU A C 1
ATOM 1480 O O . LEU A 1 206 ? 22.258 28.457 -6.192 1.00 40.67 184 LEU A O 1
ATOM 1485 N N . ILE A 1 207 ? 20.790 27.559 -7.639 1.00 40.89 185 ILE A N 1
ATOM 1486 C CA . ILE A 1 207 ? 21.794 27.295 -8.662 1.00 43.44 185 ILE A CA 1
ATOM 1487 C C . ILE A 1 207 ? 22.025 28.495 -9.584 1.00 48.37 185 ILE A C 1
ATOM 1488 O O . ILE A 1 207 ? 23.168 28.840 -9.887 1.00 47.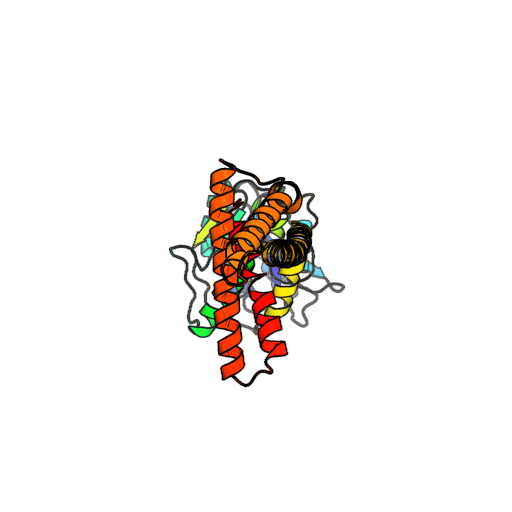83 185 ILE A O 1
ATOM 1493 N N . LYS A 1 208 ? 20.946 29.143 -10.015 1.00 44.79 186 LYS A N 1
ATOM 1494 C CA . LYS A 1 208 ? 21.049 30.166 -11.056 1.00 47.39 186 LYS A CA 1
ATOM 1495 C C . LYS A 1 208 ? 20.969 31.609 -10.551 1.00 50.70 186 LYS A C 1
ATOM 1496 O O . LYS A 1 208 ? 21.299 32.542 -11.285 1.00 48.66 186 LYS A O 1
ATOM 1502 N N . GLY A 1 209 ? 20.540 31.795 -9.307 1.00 47.82 187 GLY A N 1
ATOM 1503 C CA . GLY A 1 209 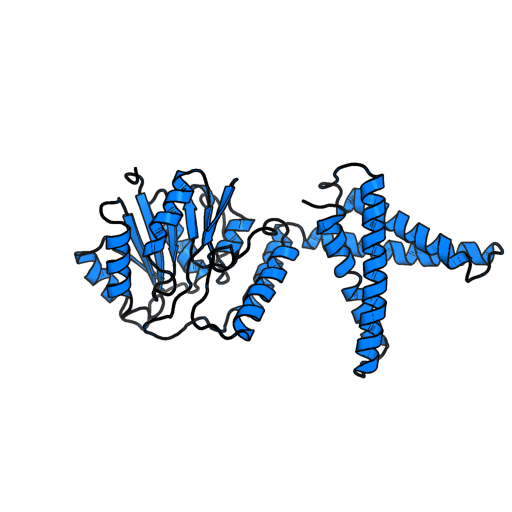? 20.347 33.131 -8.765 1.00 47.95 187 GLY A CA 1
ATOM 1504 C C . GLY A 1 209 ? 21.630 33.850 -8.387 1.00 49.51 187 GLY A C 1
ATOM 1505 O O . GLY A 1 209 ? 22.695 33.239 -8.291 1.00 44.60 187 GLY A O 1
ATOM 1506 N N . LYS A 1 210 ? 21.524 35.158 -8.169 1.00 47.69 188 LYS A N 1
ATOM 1507 C CA . LYS A 1 210 ? 22.669 35.963 -7.756 1.00 50.33 188 LYS A CA 1
ATOM 1508 C C . LYS A 1 210 ? 22.621 36.240 -6.259 1.00 49.85 188 LYS A C 1
ATOM 1509 O O . LYS A 1 210 ? 21.766 36.991 -5.787 1.00 44.45 188 LYS A O 1
ATOM 1515 N N . TYR A 1 211 ? 23.544 35.639 -5.516 1.00 43.38 189 TYR A N 1
ATOM 1516 C CA . TYR A 1 211 ? 23.568 35.806 -4.069 1.00 46.78 189 TYR A CA 1
ATOM 1517 C C . TYR A 1 211 ? 24.920 35.450 -3.462 1.00 49.17 189 TYR A C 1
ATOM 1518 O O . TYR A 1 211 ? 25.719 34.743 -4.073 1.00 49.53 189 TYR A O 1
ATOM 1527 N N . SER A 1 212 ? 25.157 35.930 -2.245 1.00 51.01 190 SER A N 1
ATOM 1528 C CA . SER A 1 212 ? 26.397 35.645 -1.535 1.00 55.05 190 SER A CA 1
ATOM 1529 C C . SER A 1 212 ? 26.129 35.046 -0.160 1.00 52.95 190 SER A C 1
ATOM 1530 O O . SER A 1 212 ? 27.029 34.483 0.461 1.00 59.29 190 SER A O 1
ATOM 1533 N N . LYS A 1 213 ? 24.896 35.170 0.321 1.00 49.39 191 LYS A N 1
ATOM 1534 C CA . LYS A 1 213 ? 24.559 34.621 1.628 1.00 49.03 191 LYS A CA 1
ATOM 1535 C C . LYS A 1 213 ? 23.145 34.052 1.698 1.00 50.05 191 LYS A C 1
ATOM 1536 O O . LYS A 1 213 ? 22.162 34.746 1.431 1.00 44.93 191 LYS A O 1
ATOM 1542 N N . VAL A 1 214 ? 23.066 32.777 2.062 1.00 44.72 192 VAL A N 1
ATOM 1543 C CA . VAL A 1 214 ? 21.797 32.101 2.304 1.00 45.25 192 VAL A CA 1
ATOM 1544 C C . VAL A 1 214 ? 21.743 31.614 3.741 1.00 49.13 192 VAL A C 1
ATOM 1545 O O . VAL A 1 214 ? 22.731 31.102 4.263 1.00 46.97 192 VAL A O 1
ATOM 1549 N N . VAL A 1 215 ? 20.598 31.790 4.388 1.00 42.64 193 VAL A N 1
ATOM 1550 C CA . VAL A 1 215 ? 20.375 31.155 5.676 1.00 43.73 193 VAL A CA 1
ATOM 1551 C C . VAL A 1 215 ? 19.131 30.295 5.627 1.00 45.96 193 VAL A C 1
ATOM 1552 O O . VAL A 1 215 ? 18.256 30.477 4.778 1.00 44.73 193 VAL A O 1
ATOM 1556 N N . GLU A 1 216 ? 19.067 29.346 6.546 1.00 42.55 194 GLU A N 1
ATOM 1557 C CA . GLU A 1 216 ? 17.889 28.524 6.700 1.00 48.00 194 GLU A CA 1
ATOM 1558 C C . GLU A 1 216 ? 17.245 28.851 8.032 1.00 51.68 194 GLU A C 1
ATOM 1559 O O . GLU A 1 216 ? 17.926 28.965 9.051 1.00 51.13 194 GLU A O 1
ATOM 1565 N N . VAL A 1 217 ? 15.930 29.022 8.009 1.00 48.69 195 VAL A N 1
ATOM 1566 C CA . VAL A 1 217 ? 15.178 29.377 9.202 1.00 46.45 195 VAL A CA 1
ATOM 1567 C C . VAL A 1 217 ? 14.219 28.243 9.534 1.00 44.33 195 VAL A C 1
ATOM 1568 O O . VAL A 1 217 ? 13.398 27.860 8.702 1.00 45.99 195 VAL A O 1
ATOM 1572 N N . PRO A 1 218 ? 14.334 27.687 10.749 1.00 47.38 196 PRO A N 1
ATOM 1573 C CA . PRO A 1 218 ? 13.511 26.540 11.139 1.00 49.52 196 PRO A CA 1
ATOM 1574 C C . PRO A 1 218 ? 12.033 26.894 11.273 1.00 52.95 196 PRO A C 1
ATOM 1575 O O . PRO A 1 218 ? 11.698 27.992 11.715 1.00 59.86 196 PRO A O 1
ATOM 1579 N N . PHE A 1 219 ? 11.166 25.968 10.882 1.00 54.98 197 PHE A N 1
ATOM 1580 C CA . PHE A 1 219 ? 9.731 26.130 11.068 1.00 57.83 197 PHE A CA 1
ATOM 1581 C C . PHE A 1 219 ? 9.067 24.761 11.116 1.00 60.93 197 PHE A C 1
ATOM 1582 O O . PHE A 1 219 ? 9.718 23.739 10.896 1.00 58.14 197 PHE A O 1
ATOM 1590 N N . THR A 1 220 ? 7.771 24.741 11.404 1.00 56.84 198 THR A N 1
ATOM 1591 C CA . THR A 1 220 ? 7.022 23.493 11.431 1.00 63.41 198 THR A CA 1
ATOM 1592 C C . THR A 1 220 ? 6.129 23.367 10.203 1.00 61.46 198 THR A C 1
ATOM 1593 O O . THR A 1 220 ? 5.229 24.180 9.992 1.00 60.34 198 THR A O 1
ATOM 1597 N N . PHE A 1 221 ? 6.395 22.353 9.387 1.00 53.51 199 PHE A N 1
ATOM 1598 C CA . PHE A 1 221 ? 5.562 22.071 8.225 1.00 59.51 199 PHE A CA 1
ATOM 1599 C C . PHE A 1 221 ? 4.256 21.451 8.707 1.00 63.68 199 PHE A C 1
ATOM 1600 O O . PHE A 1 221 ? 4.196 20.260 9.012 1.00 60.06 199 PHE A O 1
ATOM 1608 N N . GLY A 1 222 ? 3.214 22.272 8.782 1.00 64.93 200 GLY A N 1
ATOM 1609 C CA . GLY A 1 222 ? 1.987 21.890 9.453 1.00 67.93 200 GLY A CA 1
ATOM 1610 C C . GLY A 1 222 ? 1.026 21.022 8.668 1.00 69.44 200 GLY A C 1
ATOM 1611 O O . GLY A 1 222 ? 1.295 20.629 7.534 1.00 66.67 200 GLY A O 1
ATOM 1612 N N . ILE A 1 223 ? -0.106 20.722 9.298 1.00 74.49 201 ILE A N 1
ATOM 1613 C CA . ILE A 1 223 ? -1.169 19.945 8.676 1.00 71.99 201 ILE A CA 1
ATOM 1614 C C . ILE A 1 223 ? -1.887 20.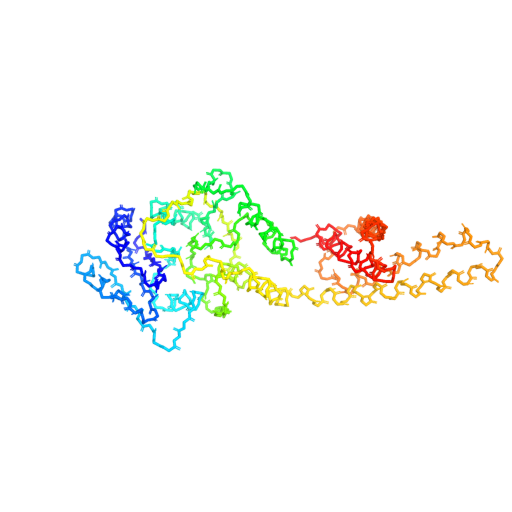797 7.643 1.00 71.83 201 ILE A C 1
ATOM 1615 O O . ILE A 1 223 ? -2.224 21.954 7.899 1.00 77.03 201 ILE A O 1
ATOM 1620 N N . ARG A 1 224 ? -2.171 20.241 6.484 1.00 68.39 202 ARG A N 1
ATOM 1621 C CA . ARG A 1 224 ? -3.035 20.933 5.557 1.00 69.57 202 ARG A CA 1
ATOM 1622 C C . ARG A 1 224 ? -4.384 20.932 6.189 1.00 76.03 202 ARG A C 1
ATOM 1623 O O . ARG A 1 224 ? -4.817 19.920 6.711 1.00 74.03 202 ARG A O 1
ATOM 1631 N N . ALA A 1 225 ? -5.075 22.055 6.131 1.00 79.54 203 ALA A N 1
ATOM 1632 C CA . ALA A 1 225 ? -6.378 22.130 6.766 1.00 81.44 203 ALA A CA 1
ATOM 1633 C C . ALA A 1 225 ? -7.555 21.733 5.898 1.00 78.46 203 ALA A C 1
ATOM 1634 O O . ALA A 1 225 ? -8.343 20.919 6.306 1.00 83.80 203 ALA A O 1
ATOM 1636 N N . ARG A 1 226 ? -7.662 22.276 4.698 1.00 78.62 204 ARG A N 1
ATOM 1637 C CA . ARG A 1 226 ? -8.827 22.008 3.881 1.00 76.08 204 ARG A CA 1
ATOM 1638 C C . ARG A 1 226 ? -8.511 21.963 2.431 1.00 74.60 204 ARG A C 1
ATOM 1639 O O . ARG A 1 226 ? -7.651 22.672 1.969 1.00 73.46 204 ARG A O 1
ATOM 1647 N N . GLY A 1 227 ? -9.252 21.155 1.697 1.00 75.82 205 GLY A N 1
ATOM 1648 C CA . GLY A 1 227 ? -9.011 21.007 0.273 1.00 76.42 205 GLY A CA 1
ATOM 1649 C C . GLY A 1 227 ? -8.245 19.739 -0.050 1.00 75.59 205 GLY A C 1
ATOM 1650 O O . GLY A 1 227 ? -7.979 18.922 0.831 1.00 77.60 205 GLY A O 1
ATOM 1651 N N . GLU A 1 228 ? -8.010 19.406 -1.504 1.00 77.13 206 GLU A N 1
ATOM 1652 C CA . GLU A 1 228 ? -7.257 18.240 -1.955 1.00 84.83 206 GLU A CA 1
ATOM 1653 C C . GLU A 1 228 ? -5.763 18.548 -1.926 1.00 80.78 206 GLU A C 1
ATOM 1654 O O . GLU A 1 228 ? -5.364 19.681 -1.675 1.00 77.23 206 GLU A O 1
ATOM 1660 N N . SER A 1 229 ? -4.938 17.537 -2.176 1.00 81.51 207 SER A N 1
ATOM 1661 C CA . SER A 1 229 ? -3.530 17.730 -2.506 1.00 78.09 207 SER A CA 1
ATOM 1662 C C . SER A 1 229 ? -3.348 17.509 -4.006 1.00 82.83 207 SER A C 1
ATOM 1663 O O . SER A 1 229 ? -3.936 16.588 -4.570 1.00 87.47 207 SER A O 1
ATOM 1666 N N . LYS A 1 230 ? -2.609 18.422 -4.615 1.00 80.27 208 LYS A N 1
ATOM 1667 C CA . LYS A 1 230 ? -2.414 18.450 -6.037 1.00 84.73 208 LYS A CA 1
ATOM 1668 C C . LYS A 1 230 ? -1.055 17.943 -6.526 1.00 85.58 208 LYS A C 1
ATOM 1669 O O . LYS A 1 230 ? -0.858 17.808 -7.714 1.00 85.10 208 LYS A O 1
ATOM 1675 N N . LEU A 1 231 ? -0.124 17.662 -5.623 1.00 83.97 209 LEU A N 1
ATOM 1676 C CA . LEU A 1 231 ? 1.217 17.267 -6.018 1.00 86.80 209 LEU A CA 1
ATOM 1677 C C . LEU A 1 231 ? 1.750 15.991 -5.433 1.00 92.66 209 LEU A C 1
ATOM 1678 O O . LEU A 1 231 ? 2.859 15.581 -5.737 1.00 92.42 209 LEU A O 1
ATOM 1683 N N . LYS A 1 232 ? 1.022 15.538 -4.405 1.00 91.49 210 LYS A N 1
ATOM 1684 C CA . LYS A 1 232 ? 1.443 14.303 -3.786 1.00 98.21 210 LYS A CA 1
ATOM 1685 C C . LYS A 1 232 ? 0.659 13.138 -4.332 1.00 96.27 210 LYS A C 1
ATOM 1686 O O . LYS A 1 232 ? -0.533 13.075 -4.132 1.00 96.87 210 LYS A O 1
ATOM 1692 N N . GLY A 1 233 ? 1.327 12.186 -4.979 1.00 98.07 211 GLY A N 1
ATOM 1693 C CA . GLY A 1 233 ? 2.704 12.324 -5.402 1.00 98.99 211 GLY A CA 1
ATOM 1694 C C . GLY A 1 233 ? 2.859 12.349 -6.906 1.00 99.57 211 GLY A C 1
ATOM 1695 O O . GLY A 1 233 ? 2.625 11.376 -7.593 1.00 99.31 211 GLY A O 1
ATOM 1696 N N . LYS A 1 234 ? 3.282 13.489 -7.416 1.00 99.98 212 LYS A N 1
ATOM 1697 C CA . LYS A 1 234 ? 3.568 13.643 -8.819 1.00 98.05 212 LYS A CA 1
ATOM 1698 C C . LYS A 1 234 ? 4.895 14.359 -8.973 1.00 96.01 212 LYS A C 1
ATOM 1699 O O . LYS A 1 234 ? 5.042 15.178 -9.855 1.00 93.83 212 LYS A O 1
ATOM 1705 N N . THR A 1 235 ? 5.823 14.179 -8.043 1.00 97.17 213 THR A N 1
ATOM 1706 C CA . THR A 1 235 ? 7.033 15.016 -8.064 1.00 96.07 213 THR A CA 1
ATOM 1707 C C . THR A 1 235 ? 8.396 14.345 -8.237 1.00 93.09 213 THR A C 1
ATOM 1708 O O . THR A 1 235 ? 9.338 14.995 -8.648 1.00 83.58 213 THR A O 1
ATOM 1712 N N . ILE A 1 236 ? 8.505 13.068 -7.903 1.00 93.69 214 ILE A N 1
ATOM 1713 C CA . ILE A 1 236 ? 9.806 12.427 -7.779 1.00 91.28 214 ILE A CA 1
ATOM 1714 C C . ILE A 1 236 ? 10.601 12.295 -9.058 1.00 90.41 214 ILE A C 1
ATOM 1715 O O . ILE A 1 236 ? 11.784 12.567 -9.074 1.00 84.78 214 ILE A O 1
ATOM 1720 N N . PHE A 1 237 ? 9.997 11.815 -10.121 1.00 91.47 215 PHE A N 1
ATOM 1721 C CA . PHE A 1 237 ? 10.827 11.602 -11.304 1.00 91.41 215 PHE A CA 1
ATOM 1722 C C . PHE A 1 237 ? 11.056 12.901 -12.068 1.00 85.35 215 PHE A C 1
ATOM 1723 O O . PHE A 1 237 ? 11.998 12.998 -12.844 1.00 84.06 215 PHE A O 1
ATOM 1731 N N . GLU A 1 238 ? 10.192 13.867 -11.840 1.00 85.95 216 GLU A N 1
ATOM 1732 C CA . GLU A 1 238 ? 10.399 15.216 -12.288 1.00 82.96 216 GLU A CA 1
ATOM 1733 C C . GLU A 1 238 ? 11.576 15.813 -11.569 1.00 70.19 216 GLU A C 1
ATOM 1734 O O . GLU A 1 238 ? 12.315 16.583 -12.123 1.00 66.16 216 GLU A O 1
ATOM 1740 N N . TYR A 1 239 ? 11.688 15.498 -10.293 1.00 70.83 217 TYR A N 1
ATOM 1741 C CA . TYR A 1 239 ? 12.745 16.024 -9.469 1.00 68.21 217 TYR A CA 1
ATOM 1742 C C . TYR A 1 239 ? 14.086 15.544 -9.956 1.00 60.28 217 TYR A C 1
ATOM 1743 O O . TYR A 1 239 ? 15.015 16.300 -10.044 1.00 57.41 217 TYR A O 1
ATOM 1752 N N . LEU A 1 240 ? 14.168 14.280 -10.308 1.00 61.96 218 LEU A N 1
ATOM 1753 C CA . LEU A 1 240 ? 15.420 13.706 -10.793 1.00 60.38 218 LEU A CA 1
ATOM 1754 C C . LEU A 1 240 ? 15.831 14.292 -12.139 1.00 58.48 218 LEU A C 1
ATOM 1755 O O . LEU A 1 240 ? 17.014 14.537 -12.376 1.00 53.09 218 LEU A O 1
ATOM 1760 N N . ARG A 1 241 ? 14.863 14.513 -13.023 1.00 56.56 219 ARG A N 1
ATOM 1761 C CA . ARG A 1 241 ? 15.167 15.139 -14.306 1.00 58.21 219 ARG A CA 1
ATOM 1762 C C . ARG A 1 241 ? 15.573 16.592 -14.090 1.00 54.85 219 ARG A C 1
ATOM 1763 O O . ARG A 1 241 ? 16.372 17.139 -14.850 1.00 54.08 219 ARG A O 1
ATOM 1771 N N . HIS A 1 242 ? 15.024 17.209 -13.049 1.00 56.54 220 HIS A N 1
ATOM 1772 C CA . HIS A 1 242 ? 15.401 18.570 -12.696 1.00 54.55 220 HIS A CA 1
ATOM 1773 C C . HIS A 1 242 ? 16.862 18.606 -12.252 1.00 48.18 220 HIS A C 1
ATOM 1774 O O . HIS A 1 242 ? 17.621 19.472 -12.683 1.00 48.58 220 HIS A O 1
ATOM 1781 N N . ILE A 1 243 ? 17.247 17.660 -11.398 1.00 52.53 221 ILE A N 1
ATOM 1782 C CA . ILE A 1 243 ? 18.631 17.549 -10.944 1.00 53.13 221 ILE A CA 1
ATOM 1783 C C . ILE A 1 243 ? 19.587 17.435 -12.126 1.00 48.94 221 ILE A C 1
ATOM 1784 O O . ILE A 1 243 ? 20.620 18.102 -12.164 1.00 47.76 221 ILE A O 1
ATOM 1789 N N . TYR A 1 244 ? 19.228 16.596 -13.093 1.00 51.17 222 TYR A N 1
ATOM 1790 C CA . TYR A 1 244 ? 20.061 16.380 -14.271 1.00 49.38 222 TYR A CA 1
ATOM 1791 C C . TYR A 1 244 ? 20.244 17.658 -15.085 1.00 48.94 222 TYR A C 1
ATOM 1792 O O . TYR A 1 244 ? 21.347 17.945 -15.550 1.00 49.06 222 TYR A O 1
ATOM 1801 N N . ARG A 1 245 ? 19.164 18.416 -15.264 1.00 47.50 223 ARG A N 1
ATOM 1802 C CA . ARG A 1 245 ? 19.246 19.688 -15.978 1.00 44.20 223 ARG A CA 1
ATOM 1803 C C . ARG A 1 245 ? 20.220 20.632 -15.286 1.00 44.52 223 ARG A C 1
ATOM 1804 O O . ARG A 1 245 ? 20.993 21.337 -15.936 1.00 48.27 223 ARG A O 1
ATOM 1812 N N . LEU A 1 246 ? 20.180 20.636 -13.959 1.00 44.73 224 LEU A N 1
ATOM 1813 C CA . LEU A 1 246 ? 21.023 21.525 -13.176 1.00 42.46 224 LEU A CA 1
ATOM 1814 C C . LEU A 1 246 ? 22.471 21.042 -13.159 1.00 44.76 224 LEU A C 1
ATOM 1815 O O . LEU A 1 246 ? 23.394 21.850 -13.104 1.00 41.68 224 LEU A O 1
ATOM 1820 N N . MET A 1 247 ? 22.668 19.725 -13.214 1.00 46.18 225 MET A N 1
ATOM 1821 C CA . MET A 1 247 ? 24.017 19.168 -13.324 1.00 46.29 225 MET A CA 1
ATOM 1822 C C . MET A 1 247 ? 24.655 19.600 -14.641 1.00 44.78 225 MET A C 1
ATOM 1823 O O . MET A 1 247 ? 25.830 19.975 -14.679 1.00 43.65 225 MET A O 1
ATOM 1828 N N . LYS A 1 248 ? 23.875 19.535 -15.717 1.00 45.69 226 LYS A N 1
ATOM 1829 C CA . LYS A 1 248 ? 24.306 20.036 -17.018 1.00 48.25 226 LYS A CA 1
ATOM 1830 C C . LYS A 1 248 ? 24.731 21.492 -16.906 1.00 48.78 226 LYS A C 1
ATOM 1831 O O . LYS A 1 248 ? 25.852 21.861 -17.260 1.00 45.31 226 LYS A O 1
ATOM 1837 N N . TRP A 1 249 ? 23.813 22.307 -16.396 1.00 50.18 227 TRP A N 1
ATOM 1838 C CA . TRP A 1 249 ? 24.018 23.741 -16.250 1.00 49.16 227 TRP A CA 1
ATOM 1839 C C . TRP A 1 249 ? 25.284 24.064 -15.453 1.00 48.80 227 TRP A C 1
ATOM 1840 O O . TRP A 1 249 ? 26.024 24.984 -15.797 1.00 48.34 227 TRP A O 1
ATOM 1851 N N . GLU A 1 250 ? 25.536 23.291 -14.400 1.00 46.86 228 GLU A N 1
ATOM 1852 C CA . GLU A 1 250 ? 26.691 23.515 -13.531 1.00 42.75 228 GLU A CA 1
ATOM 1853 C C . GLU A 1 250 ? 28.000 22.970 -14.101 1.00 43.18 228 GLU A C 1
ATOM 1854 O O . GLU A 1 250 ? 29.072 23.214 -13.547 1.00 48.51 228 GLU A O 1
ATOM 1860 N N . GLY A 1 251 ? 27.915 22.229 -15.199 1.00 44.97 229 GLY A N 1
ATOM 1861 C CA . GLY A 1 251 ? 29.101 21.644 -15.798 1.00 46.82 229 GLY A CA 1
ATOM 1862 C C . GLY A 1 251 ? 29.497 20.319 -15.167 1.00 45.87 229 GLY A C 1
ATOM 1863 O O . GLY A 1 251 ? 30.562 19.777 -15.462 1.00 45.83 229 GLY A O 1
ATOM 1864 N N . GLU A 1 252 ? 28.640 19.794 -14.295 1.00 42.07 230 GLU A N 1
ATOM 1865 C CA . GLU A 1 252 ? 28.912 18.519 -13.638 1.00 40.93 230 GLU A CA 1
ATOM 1866 C C . GLU A 1 252 ? 28.858 17.357 -14.625 1.00 45.66 230 GLU A C 1
ATOM 1867 O O . GLU A 1 252 ? 29.667 16.436 -14.538 1.00 40.70 230 GLU A O 1
ATOM 1873 N N . ILE A 1 253 ? 27.913 17.396 -15.561 1.00 43.10 231 ILE A N 1
ATOM 1874 C CA . ILE A 1 253 ? 27.837 16.351 -16.580 1.00 47.25 231 ILE A CA 1
ATOM 1875 C C . ILE A 1 253 ? 29.111 16.339 -17.416 1.00 44.74 231 ILE A C 1
ATOM 1876 O O . ILE A 1 253 ? 29.658 15.277 -17.720 1.00 44.62 231 ILE A O 1
ATOM 1881 N N . ASP A 1 254 ? 29.584 17.528 -17.773 1.00 46.83 232 ASP A N 1
ATOM 1882 C CA . ASP A 1 254 ? 30.827 17.661 -18.521 1.00 48.29 232 ASP A CA 1
ATOM 1883 C C . ASP A 1 254 ? 31.998 17.031 -17.769 1.00 46.18 232 ASP A C 1
ATOM 1884 O O . ASP A 1 254 ? 32.803 16.312 -18.361 1.00 43.58 232 ASP A O 1
ATOM 1889 N N . ARG A 1 255 ? 32.088 17.290 -16.466 1.00 41.05 233 ARG A N 1
ATOM 1890 C CA . ARG A 1 255 ? 33.162 16.717 -15.659 1.00 41.79 233 ARG A CA 1
ATOM 1891 C C . ARG A 1 255 ? 33.052 15.196 -15.583 1.00 38.97 233 ARG A C 1
ATOM 1892 O O . ARG A 1 255 ? 34.061 14.492 -15.600 1.00 36.76 233 ARG A O 1
ATOM 1900 N N . ILE A 1 256 ? 31.825 14.696 -15.493 1.00 38.45 234 ILE A N 1
ATOM 1901 C CA . ILE A 1 256 ? 31.590 13.260 -15.385 1.00 41.48 234 ILE A CA 1
ATOM 1902 C C . ILE A 1 256 ? 32.001 12.534 -16.668 1.00 43.76 234 ILE A C 1
ATOM 1903 O O . ILE A 1 256 ? 32.551 11.431 -16.620 1.00 41.39 234 ILE A O 1
ATOM 1908 N N . VAL A 1 257 ? 31.754 13.164 -17.812 1.00 41.99 235 VAL A N 1
ATOM 1909 C CA . VAL A 1 257 ? 32.158 12.593 -19.093 1.00 47.02 235 VAL A CA 1
ATOM 1910 C C . VAL A 1 257 ? 33.683 12.562 -19.224 1.00 46.44 235 VAL A C 1
ATOM 1911 O O . VAL A 1 257 ? 34.255 11.559 -19.651 1.00 42.67 235 VAL A O 1
ATOM 1915 N N . LYS A 1 258 ? 34.339 13.656 -18.847 1.00 41.54 236 LYS A N 1
ATOM 1916 C CA . LYS A 1 258 ? 35.799 13.711 -18.885 1.00 43.18 236 LYS A CA 1
ATOM 1917 C C . LYS A 1 258 ? 36.417 12.688 -17.933 1.00 45.37 236 LYS A C 1
ATOM 1918 O O . LYS A 1 258 ? 37.411 12.036 -18.264 1.00 40.89 236 LYS A O 1
ATOM 1924 N N . PHE A 1 259 ? 35.819 12.549 -16.755 1.00 38.67 237 PHE A N 1
ATOM 1925 C CA . PHE A 1 259 ? 36.289 11.595 -15.758 1.00 39.81 237 PHE A CA 1
ATOM 1926 C C . PHE A 1 259 ? 36.198 10.162 -16.294 1.00 43.72 237 PHE A C 1
ATOM 1927 O O . PHE A 1 259 ? 37.097 9.350 -16.069 1.00 40.07 237 PHE A O 1
ATOM 1935 N N . SER A 1 260 ? 35.115 9.868 -17.013 1.00 40.17 238 SER A N 1
ATOM 1936 C CA . SER A 1 260 ? 34.912 8.551 -17.620 1.00 42.97 238 SER A CA 1
ATOM 1937 C C . SER A 1 260 ? 35.964 8.262 -18.679 1.00 48.86 238 SER A C 1
ATOM 1938 O O . SER A 1 260 ? 36.481 7.146 -18.775 1.00 46.76 238 SER A O 1
ATOM 1941 N N . ILE A 1 261 ? 36.255 9.276 -19.486 1.00 41.39 239 ILE A N 1
ATOM 1942 C CA . ILE A 1 261 ? 37.226 9.156 -20.563 1.00 43.83 239 ILE A CA 1
ATOM 1943 C C . ILE A 1 261 ? 38.615 8.877 -19.998 1.00 47.63 239 ILE A C 1
ATOM 1944 O O . ILE A 1 261 ? 39.339 8.014 -20.501 1.00 45.30 239 ILE A O 1
ATOM 1949 N N . VAL A 1 262 ? 38.976 9.600 -18.943 1.00 41.18 240 VAL A N 1
ATOM 1950 C CA . VAL A 1 262 ? 40.230 9.351 -18.240 1.00 38.81 240 VAL A CA 1
ATOM 1951 C C . VAL A 1 262 ? 40.246 7.933 -17.660 1.00 42.78 240 VAL A C 1
ATOM 1952 O O . VAL A 1 262 ? 41.238 7.210 -17.780 1.00 39.09 240 VAL A O 1
ATOM 1956 N N . GLY A 1 263 ? 39.136 7.545 -17.039 1.00 38.28 241 GLY A N 1
ATOM 1957 C CA . GLY A 1 263 ? 39.000 6.224 -16.443 1.00 42.83 241 GLY A CA 1
ATOM 1958 C C . GLY A 1 263 ? 39.183 5.096 -17.442 1.00 46.39 241 GLY A C 1
ATOM 1959 O O . GLY A 1 263 ? 39.733 4.042 -17.115 1.00 50.16 241 GLY A O 1
ATOM 1960 N N . LEU A 1 264 ? 38.717 5.322 -18.665 1.00 42.48 242 LEU A N 1
ATOM 1961 C CA . LEU A 1 264 ? 38.902 4.368 -19.751 1.00 46.40 242 LEU A CA 1
ATOM 1962 C C . LEU A 1 264 ? 40.380 4.241 -20.090 1.00 51.76 242 LEU A C 1
ATOM 1963 O O . LEU A 1 264 ? 40.898 3.135 -20.244 1.00 47.95 242 LEU A O 1
ATOM 1968 N N . SER A 1 265 ? 41.052 5.383 -20.205 1.00 44.90 243 SER A N 1
ATOM 1969 C CA . SER A 1 265 ? 42.477 5.404 -20.519 1.00 48.78 243 SER A CA 1
ATOM 1970 C C . SER A 1 265 ? 43.267 4.641 -19.462 1.00 47.27 243 SER A C 1
ATOM 1971 O O . SER A 1 265 ? 44.252 3.969 -19.772 1.00 48.75 243 SER A O 1
ATOM 1974 N N . GLY A 1 266 ? 42.817 4.745 -18.216 1.00 40.96 244 GLY A N 1
ATOM 1975 C CA . GLY A 1 266 ? 43.455 4.060 -17.108 1.00 42.44 244 GLY A CA 1
ATOM 1976 C C . GLY A 1 266 ? 43.369 2.551 -17.212 1.00 48.44 244 GLY A C 1
ATOM 1977 O O . GLY A 1 266 ? 44.308 1.845 -16.844 1.00 47.60 244 GLY A O 1
ATOM 1978 N N . ILE A 1 267 ? 42.241 2.053 -17.709 1.00 44.27 245 ILE A N 1
ATOM 1979 C CA . ILE A 1 267 ? 42.078 0.618 -17.906 1.00 54.09 245 ILE A CA 1
ATOM 1980 C C . ILE A 1 267 ? 43.078 0.115 -18.944 1.00 51.02 245 ILE A C 1
ATOM 1981 O O . ILE A 1 267 ? 43.686 -0.943 -18.774 1.00 52.77 245 ILE A O 1
ATOM 1986 N N . LEU A 1 268 ? 43.266 0.894 -20.006 1.00 52.94 246 LEU A N 1
ATOM 1987 C CA . LEU A 1 268 ? 44.217 0.546 -21.058 1.00 51.07 246 LEU A CA 1
ATOM 1988 C C . LEU A 1 268 ? 45.660 0.590 -20.558 1.00 56.18 246 LEU A C 1
ATOM 1989 O O . LEU A 1 268 ? 46.454 -0.305 -20.850 1.00 50.97 246 LEU A O 1
ATOM 1994 N N . VAL A 1 269 ? 45.996 1.639 -19.814 1.00 47.64 247 VAL A N 1
ATOM 1995 C CA . VAL A 1 269 ? 47.330 1.777 -19.233 1.00 45.61 247 VAL A CA 1
ATOM 1996 C C . VAL A 1 269 ? 47.632 0.610 -18.295 1.00 51.64 247 VAL A C 1
ATOM 1997 O O . VAL A 1 269 ? 48.747 0.082 -18.283 1.00 48.68 247 VAL A O 1
ATOM 2001 N N . ASN A 1 270 ? 46.630 0.202 -17.522 1.00 44.94 248 ASN A N 1
ATOM 2002 C CA . ASN A 1 270 ? 46.791 -0.906 -16.587 1.00 48.25 248 ASN A CA 1
ATOM 2003 C C . ASN A 1 270 ? 47.132 -2.211 -17.301 1.00 54.95 248 ASN A C 1
ATOM 2004 O O . ASN A 1 270 ? 48.072 -2.909 -16.920 1.00 53.02 248 ASN A O 1
ATOM 2009 N N . GLU A 1 271 ? 46.363 -2.537 -18.334 1.00 51.93 249 GLU A N 1
ATOM 2010 C CA . GLU A 1 271 ? 46.604 -3.754 -19.100 1.00 56.95 249 GLU A CA 1
ATOM 2011 C C . GLU A 1 271 ? 47.911 -3.647 -19.878 1.00 58.08 249 GLU A C 1
ATOM 2012 O O . GLU A 1 271 ? 48.612 -4.640 -20.077 1.00 56.77 249 GLU A O 1
ATOM 2018 N N . GLY A 1 272 ? 48.235 -2.430 -20.306 1.00 54.04 250 GLY A N 1
ATOM 2019 C CA . GLY A 1 272 ? 49.445 -2.173 -21.067 1.00 52.74 250 GLY A CA 1
ATOM 2020 C C . GLY A 1 272 ? 50.718 -2.495 -20.309 1.00 59.48 250 GLY A C 1
ATOM 2021 O O . GLY A 1 272 ? 51.570 -3.236 -20.801 1.00 63.52 250 GLY A O 1
ATOM 2022 N N . PHE A 1 273 ? 50.856 -1.933 -19.112 1.00 58.55 251 PHE A N 1
ATOM 2023 C CA . PHE A 1 273 ? 52.026 -2.202 -18.285 1.00 58.17 251 PHE A CA 1
ATOM 2024 C C . PHE A 1 273 ? 52.046 -3.649 -17.804 1.00 64.97 251 PHE A C 1
ATOM 2025 O O . PHE A 1 273 ? 53.116 -4.232 -17.627 1.00 62.24 251 PHE A O 1
ATOM 2033 N N . LEU A 1 274 ? 50.865 -4.222 -17.593 1.00 57.61 252 LEU A N 1
ATOM 2034 C CA . LEU A 1 274 ? 50.769 -5.606 -17.150 1.00 64.75 252 LEU A CA 1
ATOM 2035 C C . LEU A 1 274 ? 51.399 -6.527 -18.189 1.00 67.71 252 LEU A C 1
ATOM 2036 O O . LEU A 1 274 ? 52.137 -7.449 -17.846 1.00 71.88 252 LEU A O 1
ATOM 2041 N N . TRP A 1 275 ? 51.115 -6.259 -19.459 1.00 64.64 253 TRP A N 1
ATOM 2042 C CA . TRP A 1 275 ? 51.716 -7.016 -20.550 1.00 72.20 253 TRP A CA 1
ATOM 2043 C C . TRP A 1 275 ? 53.216 -6.757 -20.651 1.00 74.71 253 TRP A C 1
ATOM 2044 O O . TRP A 1 275 ? 54.000 -7.688 -20.836 1.00 77.65 253 TRP A O 1
ATOM 2055 N N . LEU A 1 276 ? 53.609 -5.492 -20.542 1.00 70.50 254 LEU A N 1
ATOM 2056 C CA . LEU A 1 276 ? 55.014 -5.116 -20.662 1.00 72.93 254 LEU A CA 1
ATOM 2057 C C . LEU A 1 276 ? 55.862 -5.766 -19.577 1.00 78.85 254 LEU A C 1
ATOM 2058 O O . LEU A 1 276 ? 56.970 -6.236 -19.838 1.00 76.42 254 LEU A O 1
ATOM 2063 N N . PHE A 1 277 ? 55.330 -5.802 -18.361 1.00 73.16 255 PHE A N 1
ATOM 2064 C CA . PHE A 1 277 ? 56.079 -6.303 -17.218 1.00 75.07 255 PHE A CA 1
ATOM 2065 C C . PHE A 1 277 ? 56.297 -7.815 -17.272 1.00 79.53 255 PHE A C 1
ATOM 2066 O O . PHE A 1 277 ? 57.400 -8.291 -17.011 1.00 79.28 255 PHE A O 1
ATOM 2074 N N . VAL A 1 278 ? 55.255 -8.566 -17.619 1.00 80.07 256 VAL A N 1
ATOM 2075 C CA . VAL A 1 278 ? 55.348 -10.025 -17.622 1.00 81.16 256 VAL A CA 1
ATOM 2076 C C . VAL A 1 278 ? 56.233 -10.549 -18.751 1.00 83.87 256 VAL A C 1
ATOM 2077 O O . VAL A 1 278 ? 56.799 -11.637 -18.648 1.00 89.08 256 VAL A O 1
ATOM 2081 N N . ASN A 1 279 ? 56.358 -9.774 -19.824 1.00 81.34 257 ASN A N 1
ATOM 2082 C CA . ASN A 1 279 ? 57.200 -10.166 -20.947 1.00 86.03 257 ASN A CA 1
ATOM 2083 C C . ASN A 1 279 ? 58.642 -9.716 -20.747 1.00 89.17 257 ASN A C 1
ATOM 2084 O O . ASN A 1 279 ? 59.498 -9.935 -21.605 1.00 90.99 257 ASN A O 1
ATOM 2089 N N . LEU A 1 280 ? 58.901 -9.085 -19.607 1.00 86.81 258 LEU A N 1
ATOM 2090 C CA . LEU A 1 280 ? 60.249 -8.662 -19.247 1.00 85.13 258 LEU A CA 1
ATOM 2091 C C . LEU A 1 280 ? 60.806 -9.535 -18.127 1.00 85.53 258 LEU A C 1
ATOM 2092 O O . LEU A 1 280 ? 61.847 -9.228 -17.544 1.00 85.77 258 LEU A O 1
ATOM 2097 N N . GLY A 1 281 ? 60.104 -10.624 -17.830 1.00 86.67 259 GLY A N 1
ATOM 2098 C CA . GLY A 1 281 ? 60.562 -11.582 -16.840 1.00 88.71 259 GLY A CA 1
ATOM 2099 C C . GLY A 1 281 ? 60.043 -11.323 -15.439 1.00 86.34 259 GLY A C 1
ATOM 2100 O O . GLY A 1 281 ? 60.656 -11.740 -14.457 1.00 84.05 259 GLY A O 1
ATOM 2101 N N . ILE A 1 282 ? 58.911 -10.634 -15.343 1.00 84.87 260 ILE A N 1
ATOM 2102 C CA . ILE A 1 282 ? 58.293 -10.363 -14.051 1.00 79.78 260 ILE A CA 1
ATOM 2103 C C . ILE A 1 282 ? 57.024 -11.193 -13.892 1.00 81.09 260 ILE A C 1
ATOM 2104 O O . ILE A 1 282 ? 56.131 -11.128 -14.735 1.00 78.83 260 ILE A O 1
ATOM 2109 N N . PRO A 1 283 ? 56.950 -11.988 -12.813 1.00 83.42 261 PRO A N 1
ATOM 2110 C CA . PRO A 1 283 ? 55.804 -12.866 -12.544 1.00 82.21 261 PRO A CA 1
ATOM 2111 C C . PRO A 1 283 ? 54.473 -12.118 -12.535 1.00 79.10 261 PRO A C 1
ATOM 2112 O O . PRO A 1 283 ? 54.400 -10.992 -12.044 1.00 79.64 261 PRO A O 1
ATOM 2116 N N . LYS A 1 284 ? 53.443 -12.760 -13.080 1.00 80.09 262 LYS A N 1
ATOM 2117 C CA . LYS A 1 284 ? 52.112 -12.175 -13.224 1.00 82.68 262 LYS A CA 1
ATOM 2118 C C . LYS A 1 284 ? 51.570 -11.531 -11.949 1.00 86.22 262 LYS A C 1
ATOM 2119 O O . LYS A 1 284 ? 51.099 -10.395 -11.977 1.00 83.45 262 LYS A O 1
ATOM 2125 N N . GLU A 1 285 ? 51.646 -12.251 -10.834 1.00 85.57 263 GLU A N 1
ATOM 2126 C CA . GLU A 1 285 ? 51.055 -11.771 -9.587 1.00 88.25 263 GLU A CA 1
ATOM 2127 C C . GLU A 1 285 ? 51.981 -10.830 -8.818 1.00 82.65 263 GLU A C 1
ATOM 2128 O O . GLU A 1 285 ? 51.693 -10.456 -7.682 1.00 80.79 263 GLU A O 1
ATOM 2134 N N . ILE A 1 286 ? 53.092 -10.455 -9.442 1.00 78.80 264 ILE A N 1
ATOM 2135 C CA . ILE A 1 286 ? 53.948 -9.401 -8.914 1.00 77.98 264 ILE A CA 1
ATOM 2136 C C . ILE A 1 286 ? 53.799 -8.167 -9.796 1.00 80.26 264 ILE A C 1
ATOM 2137 O O . ILE A 1 286 ? 53.814 -7.036 -9.314 1.00 77.27 264 ILE A O 1
ATOM 2142 N N . ALA A 1 287 ? 53.626 -8.406 -11.092 1.00 80.73 265 ALA A N 1
ATOM 2143 C CA . ALA A 1 287 ? 53.523 -7.339 -12.082 1.00 78.47 265 ALA A CA 1
ATOM 2144 C C . ALA A 1 287 ? 52.221 -6.550 -11.966 1.00 71.70 265 ALA A C 1
ATOM 2145 O O . ALA A 1 287 ? 52.153 -5.392 -12.381 1.00 66.30 265 ALA A O 1
ATOM 2147 N N . VAL A 1 288 ? 51.190 -7.183 -11.412 1.00 66.87 266 VAL A N 1
ATOM 2148 C CA . VAL A 1 288 ? 49.885 -6.546 -11.277 1.00 69.16 266 VAL A CA 1
ATOM 2149 C C . VAL A 1 288 ? 49.957 -5.285 -10.426 1.00 65.86 266 VAL A C 1
ATOM 2150 O O . VAL A 1 288 ? 49.228 -4.328 -10.670 1.00 62.02 266 VAL A O 1
ATOM 2154 N N . ILE A 1 289 ? 50.851 -5.286 -9.443 1.00 67.10 267 ILE A N 1
ATOM 2155 C CA . ILE A 1 289 ? 50.947 -4.191 -8.485 1.00 66.28 267 ILE A CA 1
ATOM 2156 C C . ILE A 1 289 ? 51.494 -2.898 -9.111 1.00 66.13 267 ILE A C 1
ATOM 2157 O O . ILE A 1 289 ? 50.861 -1.852 -8.984 1.00 62.42 267 ILE A O 1
ATOM 2162 N N . PRO A 1 290 ? 52.663 -2.949 -9.787 1.00 68.79 268 PRO A N 1
ATOM 2163 C CA . PRO A 1 290 ? 53.094 -1.690 -10.404 1.00 57.45 268 PRO A CA 1
ATOM 2164 C C . PRO A 1 290 ? 52.154 -1.241 -11.517 1.00 59.38 268 PRO A C 1
ATOM 2165 O O . PRO A 1 290 ? 51.977 -0.042 -11.720 1.00 58.10 268 PRO A O 1
ATOM 2169 N N . ALA A 1 291 ? 51.555 -2.200 -12.216 1.00 59.95 269 ALA A N 1
ATOM 2170 C CA . ALA A 1 291 ? 50.665 -1.898 -13.332 1.00 57.40 269 ALA A CA 1
ATOM 2171 C C . ALA A 1 291 ? 49.450 -1.087 -12.892 1.00 57.58 269 ALA A C 1
ATOM 2172 O O . ALA A 1 291 ? 49.114 -0.081 -13.515 1.00 48.99 269 ALA A O 1
ATOM 2174 N N . VAL A 1 292 ? 48.793 -1.522 -11.820 1.00 54.37 270 VAL A N 1
ATOM 2175 C CA . VAL A 1 292 ? 47.615 -0.815 -11.331 1.00 54.97 270 VAL A CA 1
ATOM 2176 C C . VAL A 1 292 ? 47.990 0.542 -10.735 1.00 56.19 270 VAL A C 1
ATOM 2177 O O . VAL A 1 292 ? 47.290 1.530 -10.954 1.00 53.30 270 VAL A O 1
ATOM 2181 N N . GLU A 1 293 ? 49.100 0.599 -10.004 1.00 54.20 271 GLU A N 1
ATOM 2182 C CA . GLU A 1 293 ? 49.525 1.853 -9.391 1.00 56.32 271 GLU A CA 1
ATOM 2183 C C . GLU A 1 293 ? 49.873 2.886 -10.457 1.00 53.19 271 GLU A C 1
ATOM 2184 O O . GLU A 1 293 ? 49.623 4.077 -10.280 1.00 48.71 271 GLU A O 1
ATOM 2190 N N . LEU A 1 294 ? 50.437 2.428 -11.569 1.00 51.75 272 LEU A N 1
ATOM 2191 C CA . LEU A 1 294 ? 50.728 3.329 -12.677 1.00 54.79 272 LEU A CA 1
ATOM 2192 C C . LEU A 1 294 ? 49.440 3.832 -13.324 1.00 51.40 272 LEU A C 1
ATOM 2193 O O . LEU A 1 294 ? 49.372 4.979 -13.767 1.00 49.18 272 LEU A O 1
ATOM 2198 N N . SER A 1 295 ? 48.420 2.980 -13.375 1.00 48.10 273 SER A N 1
ATOM 2199 C CA . SER A 1 295 ? 47.134 3.377 -13.944 1.00 45.90 273 SER A CA 1
ATOM 2200 C C . SER A 1 295 ? 46.461 4.433 -13.069 1.00 47.34 273 SER A C 1
ATOM 2201 O O . SER A 1 295 ? 45.832 5.363 -13.579 1.00 45.78 273 SER A O 1
ATOM 2204 N N . ILE A 1 296 ? 46.601 4.290 -11.754 1.00 43.66 274 ILE A N 1
ATOM 2205 C CA . ILE A 1 296 ? 46.074 5.283 -10.820 1.00 46.97 274 ILE A CA 1
ATOM 2206 C C . ILE A 1 296 ? 46.785 6.621 -11.000 1.00 46.99 274 ILE A C 1
ATOM 2207 O O . ILE A 1 296 ? 46.147 7.676 -11.049 1.00 44.56 274 ILE A O 1
ATOM 2212 N N . LEU A 1 297 ? 48.110 6.567 -11.101 1.00 43.19 275 LEU A N 1
ATOM 2213 C CA . LEU A 1 297 ? 48.908 7.763 -11.331 1.00 46.75 275 LEU A CA 1
ATOM 2214 C C . LEU A 1 297 ? 48.515 8.422 -12.647 1.00 43.31 275 LEU A C 1
ATOM 2215 O O . LEU A 1 297 ? 48.376 9.646 -12.724 1.00 42.27 275 LEU A O 1
ATOM 2220 N N . ASN A 1 298 ? 48.334 7.603 -13.679 1.00 36.25 276 ASN A N 1
ATOM 2221 C CA . ASN A 1 298 ? 47.847 8.087 -14.964 1.00 42.85 276 ASN A CA 1
ATOM 2222 C C . ASN A 1 298 ? 46.505 8.793 -14.817 1.00 45.62 276 ASN A C 1
ATOM 2223 O O . ASN A 1 298 ? 46.314 9.900 -15.320 1.00 43.27 276 ASN A O 1
ATOM 2228 N N . ASN A 1 299 ? 45.578 8.144 -14.120 1.00 40.06 277 ASN A N 1
ATOM 2229 C CA . ASN A 1 299 ? 44.244 8.696 -13.930 1.00 38.60 277 ASN A CA 1
ATOM 2230 C C . ASN A 1 299 ? 44.246 9.988 -13.127 1.00 41.36 277 ASN A C 1
ATOM 2231 O O . ASN A 1 299 ? 43.485 10.910 -13.429 1.00 41.88 277 ASN A O 1
ATOM 2236 N N . PHE A 1 300 ? 45.095 10.067 -12.109 1.00 39.47 278 PHE A N 1
ATOM 2237 C CA . PHE A 1 300 ? 45.172 11.296 -11.332 1.00 40.76 278 PHE A CA 1
ATOM 2238 C C . PHE A 1 300 ? 45.670 12.451 -12.191 1.00 39.21 278 PHE A C 1
ATOM 2239 O O . PHE A 1 300 ? 45.149 13.565 -12.108 1.00 39.25 278 PHE A O 1
ATOM 2247 N N . PHE A 1 301 ? 46.688 12.175 -13.003 1.00 44.34 279 PHE A N 1
ATOM 2248 C CA . PHE A 1 301 ? 47.348 13.204 -13.802 1.00 43.35 279 PHE A CA 1
ATOM 2249 C C . PHE A 1 301 ? 46.394 13.909 -14.759 1.00 45.69 279 PHE A C 1
ATOM 2250 O O . PHE A 1 301 ? 46.325 15.140 -14.778 1.00 42.07 279 PHE A O 1
ATOM 2258 N N . TRP A 1 302 ? 45.659 13.131 -15.551 1.00 42.64 280 TRP A N 1
ATOM 2259 C CA . TRP A 1 302 ? 44.746 13.707 -16.533 1.00 44.09 280 TRP A CA 1
ATOM 2260 C C . TRP A 1 302 ? 43.562 14.398 -15.863 1.00 48.19 280 TRP A C 1
ATOM 2261 O O . TRP A 1 302 ? 43.070 15.410 -16.356 1.00 41.33 280 TRP A O 1
ATOM 2272 N N . ASN A 1 303 ? 43.100 13.854 -14.742 1.00 41.95 281 ASN A N 1
ATOM 2273 C CA . ASN A 1 303 ? 41.988 14.465 -14.025 1.00 38.23 281 ASN A CA 1
ATOM 2274 C C . ASN A 1 303 ? 42.387 15.792 -13.383 1.00 41.12 281 ASN A C 1
ATOM 2275 O O . ASN A 1 303 ? 41.566 16.699 -13.260 1.00 40.75 281 ASN A O 1
ATOM 2280 N N . ASP A 1 304 ? 43.652 15.901 -12.987 1.00 36.56 282 ASP A N 1
ATOM 2281 C CA . ASP A 1 304 ? 44.151 17.106 -12.333 1.00 42.61 282 ASP A CA 1
ATOM 2282 C C . ASP A 1 304 ? 44.382 18.243 -13.335 1.00 46.34 282 ASP A C 1
ATOM 2283 O O . ASP A 1 304 ? 44.178 19.413 -13.008 1.00 44.25 282 ASP A O 1
ATOM 2288 N N . ILE A 1 305 ? 44.793 17.901 -14.554 1.00 44.80 283 ILE A N 1
ATOM 2289 C CA . ILE A 1 305 ? 45.081 18.921 -15.563 1.00 45.21 283 ILE A CA 1
ATOM 2290 C C . ILE A 1 305 ? 43.974 19.090 -16.602 1.00 47.57 283 ILE A C 1
ATOM 2291 O O . ILE A 1 305 ? 44.078 19.941 -17.484 1.00 46.81 283 ILE A O 1
ATOM 2296 N N . TRP A 1 306 ? 42.922 18.280 -16.514 1.00 39.92 284 TRP A N 1
ATOM 2297 C CA . TRP A 1 306 ? 41.820 18.387 -17.467 1.00 41.32 284 TRP A CA 1
ATOM 2298 C C . TRP A 1 306 ? 40.473 18.443 -16.747 1.00 44.51 284 TRP A C 1
ATOM 2299 O O . TRP A 1 306 ? 39.849 19.501 -16.663 1.00 44.16 284 TRP A O 1
ATOM 2310 N N . THR A 1 307 ? 40.041 17.303 -16.215 1.00 40.41 285 THR A N 1
ATOM 2311 C CA . THR A 1 307 ? 38.723 17.182 -15.593 1.00 38.89 285 THR A CA 1
ATOM 2312 C C . THR A 1 307 ? 38.446 18.202 -14.485 1.00 38.23 285 THR A C 1
ATOM 2313 O O . THR A 1 307 ? 37.395 18.840 -14.477 1.00 38.39 285 THR A O 1
ATOM 2317 N N . PHE A 1 308 ? 39.381 18.349 -13.550 1.00 35.06 286 PHE A N 1
ATOM 2318 C CA . PHE A 1 308 ? 39.169 19.217 -12.392 1.00 39.67 286 PHE A CA 1
ATOM 2319 C C . PHE A 1 308 ? 40.189 20.356 -12.328 1.00 42.81 286 PHE A C 1
ATOM 2320 O O . PHE A 1 308 ? 40.473 20.888 -11.253 1.00 41.19 286 PHE A O 1
ATOM 2328 N N . LYS A 1 309 ? 40.737 20.722 -13.481 1.00 40.56 287 LYS A N 1
ATOM 2329 C CA . LYS A 1 309 ? 41.828 21.691 -13.549 1.00 43.94 287 LYS A CA 1
ATOM 2330 C C . LYS A 1 309 ? 41.482 23.029 -12.892 1.00 44.78 287 LYS A C 1
ATOM 2331 O O . LYS A 1 309 ? 42.341 23.671 -12.287 1.00 45.44 287 LYS A O 1
ATOM 2337 N N . ASP A 1 310 ? 40.220 23.432 -12.995 1.00 42.37 288 ASP A N 1
ATOM 2338 C CA . ASP A 1 310 ? 39.791 24.736 -12.499 1.00 49.47 288 ASP A CA 1
ATOM 2339 C C . ASP A 1 310 ? 39.524 24.762 -10.993 1.00 49.46 288 ASP A C 1
ATOM 2340 O O . ASP A 1 310 ? 39.306 25.827 -10.420 1.00 42.20 288 ASP A O 1
ATOM 2345 N N . ILE A 1 311 ? 39.528 23.599 -10.349 1.00 44.93 289 ILE A N 1
ATOM 2346 C CA . ILE A 1 311 ? 39.244 23.559 -8.918 1.00 44.73 289 ILE A CA 1
ATOM 2347 C C . ILE A 1 311 ? 40.314 22.813 -8.124 1.00 47.14 289 ILE A C 1
ATOM 2348 O O . ILE A 1 311 ? 40.011 22.091 -7.173 1.00 51.83 289 ILE A O 1
ATOM 2353 N N . ARG A 1 312 ? 41.570 23.005 -8.518 1.00 42.70 290 ARG A N 1
ATOM 2354 C CA . ARG A 1 312 ? 42.705 22.478 -7.767 1.00 39.65 290 ARG A CA 1
ATOM 2355 C C . ARG A 1 312 ? 43.008 23.353 -6.555 1.00 51.50 290 ARG A C 1
ATOM 2356 O O . ARG A 1 312 ? 43.061 24.579 -6.661 1.00 49.18 290 ARG A O 1
ATOM 2364 N N . ARG A 1 313 ? 43.212 22.715 -5.409 1.00 46.26 291 ARG A N 1
ATOM 2365 C CA . ARG A 1 313 ? 43.532 23.416 -4.170 1.00 48.87 291 ARG A CA 1
ATOM 2366 C C . ARG A 1 313 ? 44.639 22.688 -3.421 1.00 51.88 291 ARG A C 1
ATOM 2367 O O . ARG A 1 313 ? 44.795 21.476 -3.556 1.00 45.34 291 ARG A O 1
ATOM 2375 N N . GLY A 1 314 ? 45.408 23.433 -2.633 1.00 48.73 292 GLY A N 1
ATOM 2376 C CA . GLY A 1 314 ? 46.424 22.847 -1.778 1.00 47.80 292 GLY A CA 1
ATOM 2377 C C . GLY A 1 314 ? 47.552 22.147 -2.513 1.00 48.71 292 GLY A C 1
ATOM 2378 O O . GLY A 1 314 ? 47.790 22.391 -3.696 1.00 46.46 292 GLY A O 1
ATOM 2379 N N . SER A 1 315 ? 48.251 21.274 -1.795 1.00 42.93 293 SER A N 1
ATOM 2380 C CA . SER A 1 315 ? 49.364 20.517 -2.356 1.00 48.71 293 SER A CA 1
ATOM 2381 C C . SER A 1 315 ? 48.897 19.506 -3.394 1.00 54.04 293 SER A C 1
ATOM 2382 O O . SER A 1 315 ? 47.817 18.925 -3.269 1.00 49.53 293 SER A O 1
ATOM 2385 N N . ILE A 1 316 ? 49.716 19.283 -4.415 1.00 45.55 294 ILE A N 1
ATOM 2386 C CA . ILE A 1 316 ? 49.384 18.276 -5.409 1.00 51.92 294 ILE A CA 1
ATOM 2387 C C . ILE A 1 316 ? 49.510 16.883 -4.786 1.00 50.99 294 ILE A C 1
ATOM 2388 O O . ILE A 1 316 ? 48.773 15.967 -5.151 1.00 48.09 294 ILE A O 1
ATOM 2393 N N . PHE A 1 317 ? 50.415 16.732 -3.821 1.00 47.86 295 PHE A N 1
ATOM 2394 C CA . PHE A 1 317 ? 50.580 15.445 -3.150 1.00 53.01 295 PHE A CA 1
ATOM 2395 C C . PHE A 1 317 ? 49.365 15.100 -2.297 1.00 50.18 295 PHE A C 1
ATOM 2396 O O . PHE A 1 317 ? 48.983 13.935 -2.199 1.00 44.02 295 PHE A O 1
ATOM 2404 N N . SER A 1 318 ? 48.766 16.109 -1.674 1.00 45.60 296 SER A N 1
ATOM 2405 C CA . SER A 1 318 ? 47.570 15.892 -0.868 1.00 51.12 296 SER A CA 1
ATOM 2406 C C . SER A 1 318 ? 46.410 15.421 -1.744 1.00 46.43 296 SER A C 1
ATOM 2407 O O . SER A 1 318 ? 45.620 14.571 -1.335 1.00 44.40 296 SER A O 1
ATOM 2410 N N . ARG A 1 319 ? 46.318 15.968 -2.953 1.00 43.55 297 ARG A N 1
ATOM 2411 C CA . ARG A 1 319 ? 45.305 15.531 -3.907 1.00 43.96 297 ARG A CA 1
ATOM 2412 C C . ARG A 1 319 ? 45.599 14.114 -4.402 1.00 43.30 297 ARG A C 1
ATOM 2413 O O . ARG A 1 319 ? 44.684 13.307 -4.578 1.00 36.79 297 ARG A O 1
ATOM 2421 N N . LEU A 1 320 ? 46.875 13.812 -4.621 1.00 39.95 298 LEU A N 1
ATOM 2422 C CA . LEU A 1 320 ? 47.265 12.485 -5.083 1.00 40.44 298 LEU A CA 1
ATOM 2423 C C . LEU A 1 320 ? 46.845 11.417 -4.074 1.00 44.38 298 LEU A C 1
ATOM 2424 O O . LEU A 1 320 ? 46.372 10.344 -4.449 1.00 41.00 298 LEU A O 1
ATOM 2429 N N . LEU A 1 321 ? 47.008 11.727 -2.793 1.00 39.67 299 LEU A N 1
ATOM 2430 C CA . LEU A 1 321 ? 46.656 10.796 -1.727 1.00 45.01 299 LEU A CA 1
ATOM 2431 C C . LEU A 1 321 ? 45.143 10.590 -1.638 1.00 43.37 299 LEU A C 1
ATOM 2432 O O . LEU A 1 321 ? 44.668 9.457 -1.521 1.00 45.59 299 LEU A O 1
ATOM 2437 N N . LYS A 1 322 ? 44.389 11.683 -1.703 1.00 42.09 300 LYS A N 1
ATOM 2438 C CA . LYS A 1 322 ? 42.929 11.604 -1.688 1.00 40.15 300 LYS A CA 1
ATOM 2439 C C . LYS A 1 322 ? 42.409 10.829 -2.894 1.00 43.70 300 LYS A C 1
ATOM 2440 O O . LYS A 1 322 ? 41.419 10.105 -2.796 1.00 39.89 300 LYS A O 1
ATOM 2446 N N . PHE A 1 323 ? 43.089 10.976 -4.027 1.00 38.81 301 PHE A N 1
ATOM 2447 C CA . PHE A 1 323 ? 42.707 10.267 -5.241 1.00 40.28 301 PHE A CA 1
ATOM 2448 C C . PHE A 1 323 ? 42.860 8.761 -5.062 1.00 43.61 301 PHE A C 1
ATOM 2449 O O . PHE A 1 323 ? 42.071 7.987 -5.602 1.00 38.87 301 PHE A O 1
ATOM 2457 N N . HIS A 1 324 ? 43.877 8.350 -4.310 1.00 40.14 302 HIS A N 1
ATOM 2458 C CA . HIS A 1 324 ? 44.089 6.931 -4.034 1.00 42.63 302 HIS A CA 1
ATOM 2459 C C . HIS A 1 324 ? 42.970 6.372 -3.164 1.00 44.41 302 HIS A C 1
ATOM 2460 O O . HIS A 1 324 ? 42.537 5.237 -3.353 1.00 47.11 302 HIS A O 1
ATOM 2467 N N . ILE A 1 325 ? 42.510 7.175 -2.211 1.00 44.18 303 ILE A N 1
ATOM 2468 C CA . ILE A 1 325 ? 41.375 6.810 -1.372 1.00 47.03 303 ILE A CA 1
ATOM 2469 C C . ILE A 1 325 ? 40.132 6.537 -2.214 1.00 46.55 303 ILE A C 1
ATOM 2470 O O . ILE A 1 325 ? 39.474 5.510 -2.046 1.00 47.06 303 ILE A O 1
ATOM 2475 N N . ALA A 1 326 ? 39.822 7.460 -3.120 1.00 41.52 304 ALA A N 1
ATOM 2476 C CA . ALA A 1 326 ? 38.676 7.307 -4.011 1.00 42.53 304 ALA A CA 1
ATOM 2477 C C . ALA A 1 326 ? 38.819 6.068 -4.895 1.00 42.11 304 ALA A C 1
ATOM 2478 O O . ALA A 1 326 ? 37.858 5.321 -5.093 1.00 37.45 304 ALA A O 1
ATOM 2480 N N . ALA A 1 327 ? 40.021 5.851 -5.421 1.00 34.37 305 ALA A N 1
ATOM 2481 C CA . ALA A 1 327 ? 40.272 4.707 -6.292 1.00 40.31 305 ALA A CA 1
ATOM 2482 C C . ALA A 1 327 ? 40.056 3.394 -5.549 1.00 44.32 305 ALA A C 1
ATOM 2483 O O . ALA A 1 327 ? 39.467 2.454 -6.085 1.00 37.64 305 ALA A O 1
ATOM 2485 N N . LEU A 1 328 ? 40.535 3.336 -4.312 1.00 39.07 306 LEU A N 1
ATOM 2486 C CA . LEU A 1 328 ? 40.370 2.146 -3.489 1.00 40.49 306 LEU A CA 1
ATOM 2487 C C . LEU A 1 328 ? 38.903 1.949 -3.111 1.00 40.11 306 LEU A C 1
ATOM 2488 O O . LEU A 1 328 ? 38.400 0.824 -3.108 1.00 39.84 306 LEU A O 1
ATOM 2493 N N . SER A 1 329 ? 38.220 3.048 -2.802 1.00 35.54 307 SER A N 1
ATOM 2494 C CA . SER A 1 329 ? 36.794 2.992 -2.493 1.00 36.29 307 SER A CA 1
ATOM 2495 C C . SER A 1 329 ? 36.004 2.438 -3.671 1.00 40.52 307 SER A C 1
ATOM 2496 O O . SER A 1 329 ? 35.060 1.669 -3.489 1.00 40.38 307 SER A O 1
ATOM 2499 N N . GLY A 1 330 ? 36.398 2.830 -4.879 1.00 38.13 308 GLY A N 1
ATOM 2500 C CA . GLY A 1 330 ? 35.753 2.338 -6.082 1.00 37.55 308 GLY A CA 1
ATOM 2501 C C . GLY A 1 330 ? 35.899 0.833 -6.223 1.00 38.82 308 GLY A C 1
ATOM 2502 O O . GLY A 1 330 ? 34.934 0.136 -6.535 1.00 36.63 308 GLY A O 1
ATOM 2503 N N . ALA A 1 331 ? 37.109 0.337 -5.983 1.00 35.38 309 ALA A N 1
ATOM 2504 C CA . ALA A 1 331 ? 37.395 -1.094 -6.091 1.00 38.45 309 ALA A CA 1
ATOM 2505 C C . ALA A 1 331 ? 36.576 -1.911 -5.091 1.00 38.54 309 ALA A C 1
ATOM 2506 O O . ALA A 1 331 ? 36.112 -3.010 -5.403 1.00 35.47 309 ALA A O 1
ATOM 2508 N N . VAL A 1 332 ? 36.398 -1.371 -3.889 1.00 33.42 310 VAL A N 1
ATOM 2509 C CA . VAL A 1 332 ? 35.629 -2.054 -2.853 1.00 34.88 310 VAL A CA 1
ATOM 2510 C C . VAL A 1 332 ? 34.144 -2.119 -3.211 1.00 36.33 310 VAL A C 1
ATOM 2511 O O . VAL A 1 332 ? 33.513 -3.174 -3.096 1.00 34.44 310 VAL A O 1
ATOM 2515 N N . VAL A 1 333 ? 33.592 -0.992 -3.650 1.00 33.31 311 VAL A N 1
ATOM 2516 C CA . VAL A 1 333 ? 32.201 -0.942 -4.076 1.00 32.73 311 VAL A CA 1
ATOM 2517 C C . VAL A 1 333 ? 31.949 -1.932 -5.210 1.00 35.82 311 VAL A C 1
ATOM 2518 O O . VAL A 1 333 ? 30.952 -2.649 -5.209 1.00 37.41 311 VAL A O 1
ATOM 2522 N N . ASN A 1 334 ? 32.868 -1.966 -6.168 1.00 33.39 312 ASN A N 1
ATOM 2523 C CA . ASN A 1 334 ? 32.774 -2.871 -7.304 1.00 34.02 312 ASN A CA 1
ATOM 2524 C C . ASN A 1 334 ? 32.719 -4.328 -6.836 1.00 42.20 312 ASN A C 1
ATOM 2525 O O . ASN A 1 334 ? 31.908 -5.115 -7.324 1.00 38.44 312 ASN A O 1
ATOM 2530 N N . PHE A 1 335 ? 33.576 -4.668 -5.877 1.00 37.10 313 PHE A N 1
ATOM 2531 C CA . PHE A 1 335 ? 33.632 -6.018 -5.317 1.00 37.06 313 PHE A CA 1
ATOM 2532 C C . PHE A 1 335 ? 32.322 -6.404 -4.626 1.00 41.46 313 PHE A C 1
ATOM 2533 O O . PHE A 1 335 ? 31.734 -7.449 -4.918 1.00 41.00 313 PHE A O 1
ATOM 2541 N N . ILE A 1 336 ? 31.870 -5.553 -3.713 1.00 35.49 314 ILE A N 1
ATOM 2542 C CA . ILE A 1 336 ? 30.682 -5.833 -2.911 1.00 35.35 314 ILE A CA 1
ATOM 2543 C C . ILE A 1 336 ? 29.405 -5.895 -3.752 1.00 42.14 314 ILE A C 1
ATOM 2544 O O . ILE A 1 336 ? 28.594 -6.810 -3.592 1.00 42.10 314 ILE A O 1
ATOM 2549 N N . VAL A 1 337 ? 29.232 -4.929 -4.649 1.00 36.81 315 VAL A N 1
ATOM 2550 C CA . VAL A 1 337 ? 28.048 -4.888 -5.508 1.00 36.05 315 VAL A CA 1
ATOM 2551 C C . VAL A 1 337 ? 27.938 -6.147 -6.366 1.00 42.94 315 VAL A C 1
ATOM 2552 O O . VAL A 1 337 ? 26.863 -6.739 -6.485 1.00 39.41 315 VAL A O 1
ATOM 2556 N N . TYR A 1 338 ? 29.063 -6.556 -6.943 1.00 39.96 316 TYR A N 1
ATOM 2557 C CA . TYR A 1 338 ? 29.116 -7.729 -7.809 1.00 42.52 316 TYR A CA 1
ATOM 2558 C C . TYR A 1 338 ? 28.618 -8.993 -7.112 1.00 45.87 316 TYR A C 1
ATOM 2559 O O . TYR A 1 338 ? 27.790 -9.729 -7.653 1.00 46.68 316 TYR A O 1
ATOM 2568 N N . TRP A 1 339 ? 29.114 -9.238 -5.905 1.00 40.62 317 TRP A N 1
ATOM 2569 C CA . TRP A 1 339 ? 28.779 -10.469 -5.201 1.00 45.87 317 TRP A CA 1
ATOM 2570 C C . TRP A 1 339 ? 27.353 -10.448 -4.662 1.00 45.21 317 TRP A C 1
ATOM 2571 O O . TRP A 1 339 ? 26.679 -11.477 -4.651 1.00 42.55 317 TRP A O 1
ATOM 2582 N N . ILE A 1 340 ? 26.889 -9.281 -4.229 1.00 41.72 318 ILE A N 1
ATOM 2583 C CA . ILE A 1 340 ? 25.501 -9.151 -3.797 1.00 43.26 318 ILE A CA 1
ATOM 2584 C C . ILE A 1 340 ? 24.566 -9.485 -4.951 1.00 50.03 318 ILE A C 1
ATOM 2585 O O . ILE A 1 340 ? 23.631 -10.273 -4.794 1.00 45.31 318 ILE A O 1
ATOM 2590 N N . LEU A 1 341 ? 24.835 -8.903 -6.115 1.00 42.03 319 LEU A N 1
ATOM 2591 C CA . LEU A 1 341 ? 24.032 -9.185 -7.300 1.00 47.18 319 LEU A CA 1
ATOM 2592 C C . LEU A 1 341 ? 24.095 -10.665 -7.689 1.00 49.53 319 LEU A C 1
ATOM 2593 O O . LEU A 1 341 ? 23.082 -11.248 -8.081 1.00 48.17 319 LEU A O 1
ATOM 2598 N N . LEU A 1 342 ? 25.274 -11.270 -7.571 1.00 44.74 320 LEU A N 1
ATOM 2599 C CA . LEU A 1 342 ? 25.421 -12.698 -7.848 1.00 47.26 320 LEU A CA 1
ATOM 2600 C C . LEU A 1 342 ? 24.582 -13.550 -6.902 1.00 51.49 320 LEU A C 1
ATOM 2601 O O . LEU A 1 342 ? 24.041 -14.582 -7.302 1.00 53.10 320 LEU A O 1
ATOM 2606 N N . PHE A 1 343 ? 24.489 -13.125 -5.646 1.00 45.78 321 PHE A N 1
ATOM 2607 C CA . PHE A 1 343 ? 23.691 -13.847 -4.662 1.00 51.76 321 PHE A CA 1
ATOM 2608 C C . PHE A 1 343 ? 22.201 -13.643 -4.914 1.00 51.20 321 PHE A C 1
ATOM 2609 O O . PHE A 1 343 ? 21.382 -14.484 -4.544 1.00 52.23 321 PHE A O 1
ATOM 2617 N N . LEU A 1 344 ? 21.855 -12.528 -5.550 1.00 47.60 322 LEU A N 1
ATOM 2618 C CA . LEU A 1 344 ? 20.459 -12.231 -5.864 1.00 49.35 322 LEU A CA 1
ATOM 2619 C C . LEU A 1 344 ? 19.997 -12.927 -7.143 1.00 51.18 322 LEU A C 1
ATOM 2620 O O . LEU A 1 344 ? 18.830 -12.824 -7.526 1.00 56.20 322 LEU A O 1
ATOM 2625 N N . GLY A 1 345 ? 20.913 -13.630 -7.801 1.00 47.66 323 GLY A N 1
ATOM 2626 C CA . GLY A 1 345 ? 20.577 -14.398 -8.986 1.00 55.32 323 GLY A CA 1
ATOM 2627 C C . GLY A 1 345 ? 20.794 -13.673 -10.302 1.00 60.30 323 GLY A C 1
ATOM 2628 O O . GLY A 1 345 ? 20.417 -14.176 -11.360 1.00 55.05 323 GLY A O 1
ATOM 2629 N N . ILE A 1 346 ? 21.402 -12.492 -10.241 1.00 49.79 324 ILE A N 1
ATOM 2630 C CA . ILE A 1 346 ? 21.684 -11.716 -11.444 1.00 49.53 324 ILE A CA 1
ATOM 2631 C C . ILE A 1 346 ? 22.790 -12.375 -12.267 1.00 48.07 324 ILE A C 1
ATOM 2632 O O . ILE A 1 346 ? 23.749 -12.908 -11.709 1.00 53.07 324 ILE A O 1
ATOM 2637 N N . HIS A 1 347 ? 22.645 -12.348 -13.591 1.00 50.22 325 HIS A N 1
ATOM 2638 C CA . HIS A 1 347 ? 23.676 -12.855 -14.495 1.00 55.49 325 HIS A CA 1
ATOM 2639 C C . HIS A 1 347 ? 25.014 -12.166 -14.233 1.00 63.23 325 HIS A C 1
ATOM 2640 O O . HIS A 1 347 ? 25.064 -10.954 -14.014 1.00 60.64 325 HIS A O 1
ATOM 2647 N N . TYR A 1 348 ? 26.095 -12.940 -14.263 1.00 64.11 326 TYR A N 1
ATOM 2648 C CA . TYR A 1 348 ? 27.399 -12.453 -13.822 1.00 64.13 326 TYR A CA 1
ATOM 2649 C C . TYR A 1 348 ? 27.941 -11.312 -14.680 1.00 69.18 326 TYR A C 1
ATOM 2650 O O . TYR A 1 348 ? 28.772 -10.529 -14.219 1.00 62.01 326 TYR A O 1
ATOM 2659 N N . LEU A 1 349 ? 27.484 -11.222 -15.925 1.00 71.59 327 LEU A N 1
ATOM 2660 C CA . LEU A 1 349 ? 27.926 -10.148 -16.811 1.00 69.41 327 LEU A CA 1
ATOM 2661 C C . LEU A 1 349 ? 27.215 -8.841 -16.486 1.00 63.82 327 LEU A C 1
ATOM 2662 O O . LEU A 1 349 ? 27.808 -7.765 -16.571 1.00 60.84 327 LEU A O 1
ATOM 2667 N N . ILE A 1 350 ? 25.942 -8.939 -16.121 1.00 59.72 328 ILE A N 1
ATOM 2668 C CA . ILE A 1 350 ? 25.193 -7.775 -15.670 1.00 58.55 328 ILE A CA 1
ATOM 2669 C C . ILE A 1 350 ? 25.741 -7.306 -14.328 1.00 60.97 328 ILE A C 1
ATOM 2670 O O . ILE A 1 350 ? 25.983 -6.116 -14.129 1.00 57.38 328 ILE A O 1
ATOM 2675 N N . ALA A 1 351 ? 25.939 -8.258 -13.419 1.00 55.67 329 ALA A N 1
ATOM 2676 C CA . ALA A 1 351 ? 26.502 -7.983 -12.100 1.00 56.42 329 ALA A CA 1
ATOM 2677 C C . ALA A 1 351 ? 27.812 -7.214 -12.215 1.00 55.98 329 ALA A C 1
ATOM 2678 O O . ALA A 1 351 ? 28.006 -6.198 -11.549 1.00 53.61 329 ALA A O 1
ATOM 2680 N N . ASN A 1 352 ? 28.700 -7.706 -13.074 1.00 48.51 330 ASN A N 1
ATOM 2681 C CA . ASN A 1 352 ? 29.985 -7.063 -13.315 1.00 54.10 330 ASN A CA 1
ATOM 2682 C C . ASN A 1 352 ? 29.830 -5.664 -13.908 1.00 61.94 330 ASN A C 1
ATOM 2683 O O . ASN A 1 352 ? 30.557 -4.742 -13.538 1.00 57.60 330 ASN A O 1
ATOM 2688 N N . LEU A 1 353 ? 28.879 -5.512 -14.825 1.00 60.57 331 LEU A N 1
ATOM 2689 C CA . LEU A 1 353 ? 28.616 -4.219 -15.450 1.00 59.13 331 LEU A CA 1
ATOM 2690 C C . LEU A 1 353 ? 28.171 -3.183 -14.424 1.00 55.31 331 LEU A C 1
ATOM 2691 O O . LEU A 1 353 ? 28.646 -2.048 -14.428 1.00 55.61 331 LEU A O 1
ATOM 2696 N N . VAL A 1 354 ? 27.251 -3.583 -13.553 1.00 52.01 332 VAL A N 1
ATOM 2697 C CA . VAL A 1 354 ? 26.720 -2.695 -12.527 1.00 49.63 332 VAL A CA 1
ATOM 2698 C C . VAL A 1 354 ? 27.799 -2.324 -11.514 1.00 49.25 332 VAL A C 1
ATOM 2699 O O . VAL A 1 354 ? 27.869 -1.181 -11.060 1.00 48.90 332 VAL A O 1
ATOM 2703 N N . GLY A 1 355 ? 28.641 -3.294 -11.171 1.00 44.70 333 GLY A N 1
ATOM 2704 C CA . GLY A 1 355 ? 29.742 -3.057 -10.256 1.00 49.83 333 GLY A CA 1
ATOM 2705 C C . GLY A 1 355 ? 30.685 -1.979 -10.762 1.00 46.63 333 GLY A C 1
ATOM 2706 O O . GLY A 1 355 ? 31.069 -1.080 -10.016 1.00 40.11 333 GLY A O 1
ATOM 2707 N N . ILE A 1 356 ? 31.050 -2.072 -12.037 1.00 46.84 334 ILE A N 1
ATOM 2708 C CA . ILE A 1 356 ? 31.955 -1.112 -12.659 1.00 50.04 334 ILE A CA 1
ATOM 2709 C C . ILE A 1 356 ? 31.318 0.275 -12.731 1.00 47.86 334 ILE A C 1
ATOM 2710 O O . ILE A 1 356 ? 31.979 1.286 -12.488 1.00 45.35 334 ILE A O 1
ATOM 2715 N N . VAL A 1 357 ? 30.028 0.314 -13.049 1.00 47.25 335 VAL A N 1
ATOM 2716 C CA . VAL A 1 357 ? 29.300 1.573 -13.156 1.00 48.80 335 VAL A CA 1
ATOM 2717 C C . VAL A 1 357 ? 29.162 2.264 -11.801 1.00 50.05 335 VAL A C 1
ATOM 2718 O O . VAL A 1 357 ? 29.353 3.477 -11.692 1.00 45.51 335 VAL A O 1
ATOM 2722 N N . LEU A 1 358 ? 28.840 1.495 -10.766 1.00 44.91 336 LEU A N 1
ATOM 2723 C CA . LEU A 1 358 ? 28.706 2.070 -9.432 1.00 47.09 336 LEU A CA 1
ATOM 2724 C C . LEU A 1 358 ? 30.071 2.445 -8.859 1.00 44.28 336 LEU A C 1
ATOM 2725 O O . LEU A 1 358 ? 30.181 3.410 -8.102 1.00 45.94 336 LEU A O 1
ATOM 2730 N N . SER A 1 359 ? 31.103 1.692 -9.230 1.00 40.37 337 SER A N 1
ATOM 2731 C CA . SER A 1 359 ? 32.478 2.044 -8.873 1.00 43.57 337 SER A CA 1
ATOM 2732 C C . SER A 1 359 ? 32.851 3.405 -9.446 1.00 44.49 337 SER A C 1
ATOM 2733 O O . SER A 1 359 ? 33.396 4.256 -8.745 1.00 40.80 337 SER A O 1
ATOM 2736 N N . PHE A 1 360 ? 32.569 3.589 -10.731 1.00 44.98 338 PHE A N 1
ATOM 2737 C CA A PHE A 1 360 ? 32.828 4.862 -11.397 0.55 46.97 338 PHE A CA 1
ATOM 2738 C CA B PHE A 1 360 ? 32.810 4.856 -11.405 0.45 47.86 338 PHE A CA 1
ATOM 2739 C C . PHE A 1 360 ? 32.061 6.002 -10.729 1.00 43.22 338 PHE A C 1
ATOM 2740 O O . PHE A 1 360 ? 32.600 7.100 -10.548 1.00 41.36 338 PHE A O 1
ATOM 2755 N N . GLY A 1 361 ? 30.807 5.740 -10.370 1.00 37.87 339 GLY A N 1
ATOM 2756 C CA . GLY A 1 361 ? 29.968 6.737 -9.730 1.00 43.20 339 GLY A CA 1
ATOM 2757 C C . GLY A 1 361 ? 30.505 7.152 -8.375 1.00 39.10 339 GLY A C 1
ATOM 2758 O O . GLY A 1 361 ? 30.578 8.338 -8.059 1.00 35.21 339 GLY A O 1
ATOM 2759 N N . VAL A 1 362 ? 30.892 6.165 -7.575 1.00 36.25 340 VAL A N 1
ATOM 2760 C CA . VAL A 1 362 ? 31.445 6.418 -6.248 1.00 39.86 340 VAL A CA 1
ATOM 2761 C C . VAL A 1 362 ? 32.786 7.152 -6.324 1.00 36.70 340 VAL A C 1
ATOM 2762 O O . VAL A 1 362 ? 33.041 8.081 -5.549 1.00 37.68 340 VAL A O 1
ATOM 2766 N N . ARG A 1 363 ? 33.635 6.748 -7.263 1.00 34.99 341 ARG A N 1
ATOM 2767 C CA . ARG A 1 363 ? 34.931 7.401 -7.422 1.00 37.67 341 ARG A CA 1
ATOM 2768 C C . ARG A 1 363 ? 34.747 8.858 -7.823 1.00 36.68 341 ARG A C 1
ATOM 2769 O O . ARG A 1 363 ? 35.469 9.732 -7.342 1.00 34.28 341 ARG A O 1
ATOM 2777 N N . TYR A 1 364 ? 33.781 9.126 -8.698 1.00 33.45 342 TYR A N 1
ATOM 2778 C CA . TYR A 1 364 ? 33.548 10.504 -9.100 1.00 36.06 342 TYR A CA 1
ATOM 2779 C C . TYR A 1 364 ? 33.097 11.350 -7.918 1.00 36.96 342 TYR A C 1
ATOM 2780 O O . TYR A 1 364 ? 33.597 12.459 -7.710 1.00 37.32 342 TYR A O 1
ATOM 2789 N N . VAL A 1 365 ? 32.132 10.833 -7.163 1.00 36.04 343 VAL A N 1
ATOM 2790 C CA . VAL A 1 365 ? 31.554 11.578 -6.051 1.00 38.53 343 VAL A CA 1
ATOM 2791 C C . VAL A 1 365 ? 32.609 11.887 -4.988 1.00 38.57 343 VAL A C 1
ATOM 2792 O O . VAL A 1 365 ? 32.695 13.014 -4.495 1.00 37.99 343 VAL A O 1
ATOM 2796 N N . ILE A 1 366 ? 33.429 10.896 -4.655 1.00 33.81 344 ILE A N 1
ATOM 2797 C CA . ILE A 1 366 ? 34.475 11.097 -3.659 1.00 31.81 344 ILE A CA 1
ATOM 2798 C C . ILE A 1 366 ? 35.536 12.076 -4.165 1.00 39.17 344 ILE A C 1
ATOM 2799 O O . ILE A 1 366 ? 35.987 12.947 -3.422 1.00 38.05 344 ILE A O 1
ATOM 2804 N N . ASN A 1 367 ? 35.915 11.966 -5.434 1.00 37.04 345 ASN A N 1
ATOM 2805 C CA . ASN A 1 367 ? 36.868 12.926 -5.990 1.00 40.71 345 ASN A CA 1
ATOM 2806 C C . ASN A 1 367 ? 36.291 14.342 -6.102 1.00 37.95 345 ASN A C 1
ATOM 2807 O O . ASN A 1 367 ? 37.008 15.325 -5.900 1.00 40.25 345 ASN A O 1
ATOM 2812 N N . ARG A 1 368 ? 35.001 14.452 -6.408 1.00 35.69 346 ARG A N 1
ATOM 2813 C CA . ARG A 1 368 ? 34.371 15.765 -6.543 1.00 38.62 346 ARG A CA 1
ATOM 2814 C C . ARG A 1 368 ? 34.181 16.442 -5.185 1.00 42.13 346 ARG A C 1
ATOM 2815 O O . ARG A 1 368 ? 34.263 17.665 -5.079 1.00 39.57 346 ARG A O 1
ATOM 2823 N N . HIS A 1 369 ? 33.940 15.646 -4.147 1.00 39.01 347 HIS A N 1
ATOM 2824 C CA . HIS A 1 369 ? 33.627 16.197 -2.831 1.00 41.62 347 HIS A CA 1
ATOM 2825 C C . HIS A 1 369 ? 34.802 16.178 -1.853 1.00 43.33 347 HIS A C 1
ATOM 2826 O O . HIS A 1 369 ? 34.723 16.782 -0.783 1.00 47.02 347 HIS A O 1
ATOM 2833 N N . VAL A 1 370 ? 35.884 15.491 -2.209 1.00 38.03 348 VAL A N 1
ATOM 2834 C CA . VAL A 1 370 ? 37.028 15.371 -1.303 1.00 36.48 348 VAL A CA 1
ATOM 2835 C C . VAL A 1 370 ? 38.344 15.768 -1.966 1.00 45.56 348 VAL A C 1
ATOM 2836 O O . VAL A 1 370 ? 38.984 16.734 -1.549 1.00 43.51 348 VAL A O 1
ATOM 2840 N N . THR A 1 371 ? 38.747 15.025 -2.993 1.00 37.21 349 THR A N 1
ATOM 2841 C CA . THR A 1 371 ? 40.009 15.289 -3.679 1.00 36.22 349 THR A CA 1
ATOM 2842 C C . THR A 1 371 ? 40.053 16.711 -4.244 1.00 40.53 349 THR A C 1
ATOM 2843 O O . THR A 1 371 ? 41.031 17.433 -4.057 1.00 40.91 349 THR A O 1
ATOM 2847 N N . TRP A 1 372 ? 38.981 17.108 -4.922 1.00 38.97 35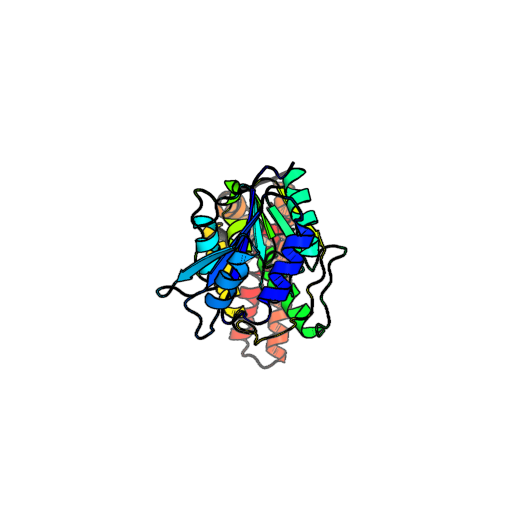0 TRP A N 1
ATOM 2848 C CA . TRP A 1 372 ? 38.897 18.430 -5.537 1.00 46.59 350 TRP A CA 1
ATOM 2849 C C . TRP A 1 372 ? 37.702 19.212 -4.984 1.00 48.29 350 TRP A C 1
ATOM 2850 O O . TRP A 1 372 ? 36.899 19.755 -5.743 1.00 49.12 350 TRP A O 1
ATOM 2861 N N . ALA A 1 373 ? 37.595 19.265 -3.660 1.00 44.85 351 ALA A N 1
ATOM 2862 C CA . ALA A 1 373 ? 36.406 19.792 -2.991 1.00 49.06 351 ALA A CA 1
ATOM 2863 C C . ALA A 1 373 ? 36.174 21.281 -3.239 1.00 56.07 351 ALA A C 1
ATOM 2864 O O . ALA A 1 373 ? 37.121 22.056 -3.339 1.00 51.86 351 ALA A O 1
ATOM 2866 N N . THR A 1 374 ? 34.904 21.670 -3.330 1.00 52.73 352 THR A N 1
ATOM 2867 C CA . THR A 1 374 ? 34.531 23.079 -3.439 1.00 61.11 352 THR A CA 1
ATOM 2868 C C . THR A 1 374 ? 33.523 23.459 -2.355 1.00 66.53 352 THR A C 1
ATOM 2869 O O . THR A 1 374 ? 33.154 24.628 -2.215 1.00 70.67 352 THR A O 1
#

Foldseek 3Di:
DLVFEEEEEEEDAQQPPLQVVQQVQLCVLCPPGHYAYEYEYAPHPHPPVVVVVVCVVVGRYDYHYHPPDDAALLRVVVSLVPDDGQKYKFDYRQCLPPSNCVVVQVVVVVVPFQKEAADQFDVQHHEPPDDPVVVCVQQVLVCVLLLLPVLCVPPRHQQGRTMMGGSQFPPVWDFDRDANRSSNSSSQTTDTDHYYYDHDYSDDRDDDDDDPVDPHRVSSVVVSVVSSVVVCVVVLLVQLVVLLVVLVVQLVVQLVVQVVVPHDNVVSNVVSNVVSLVSSLVCCCVPSLVPQDDDDSVLLSVLLVVLLVVLVVQLVVQQVVCVVVVHDNVVSNVVSNVVSSVSSSSSCDCPSRRD

Secondary structure (DSSP, 8-state):
-TTS-EEEEEEESS--THHHHHHHHHHHHTTTS-EEEEEEE---SSSTTHHHHHHTTTS-EEEEE-SS---HHHHHHHHHHH---SEEEE--SSSSS-GGGHHHHHHHHHTT-SEEEEESSSTT-EESS--HHHHHHHHHHHHHHHHH-GGGTT-S-TT-S-EEEEGGGTTT-----SSS-HHHHHHHHS--S-EEEEE-EE----SS--SSTTS-HHHHHHHHHHHHHHHTHHHHHHHHHHHHHHHHHHHHHHHHHHHTTT--HHHHHHHHHHHHHHHHHHHIIIIITGGG--S-HHHHHHHHHHHHHHHHHHHHHHHHHHHHTT--HHHHHHHHHHHHHHHHHHHIIIIIT--

Organism: Pyrococcus furiosus (strain ATCC 43587 / DSM 3638 / JCM 8422 / Vc1) (NCBI:txid186497)

B-factor: mean 60.79, std 17.83, range [31.53, 129.38]